Protein AF-A0A9E0YC13-F1 (afdb_monomer_lite)

pLDDT: mean 71.05, std 15.73, range [31.73, 94.62]

Radius of gyration: 28.18 Å; chains: 1; bounding box: 63×50×100 Å

Secondary structure (DSSP, 8-state):
------EEEETTEEEE-HHHHHHSHHHHHHHHH-----SSS-TTHHHHHHHHHHHHHH-TT-TTTTS-HHHHHHHHHHHTT--TT----HHHHHHHHHHHHHT--HHHHHHHHHHHHHHHHHHHHHHHHHHHHHHHHHHHHHHHHHTTS---TTHHHHHHHHHHHHHHHHHHHHHHHHHHHHHHHHHHHHHHHHHHHHHHTT----------S---

Foldseek 3Di:
DALPCQWDDDDLDTDGPPVSLCVDPLLVVLLVPQPDDPPPPDRRLPSQLLVQLLCCQQPCPHPCVPPDNVVSNQVSCVSSVHDNPDDQDPSSVVVSVVNNVSVDDPLSVVVVVLSVVVVVVVVVVVVVVVVVVVVVVVVVVVVVVPVVDDDDPPVVVVVVVVVVVVVVVVVVVVVVVVVVVVVNVVSVVVVVVVSVVSVVVPPPPPDDDDDDPPPD

Sequence (216 aa):
MRLPKILIVRGDDIKFNKDELRTIKEFRTLIERDKSKKEDGEDKQYAKRELTYVYFYCDYTSPYVNLGEEQRHQQSIKSAGLHDAWKPDKMVREAMKAYENIQYTPAIRSIREIRETLATSYEIAKIFNQQNKNILAGMQAKLNDFRSDNIKAAELAADNQLLIKNMNDTIKMLSDVEKAIKNCDTIEERIIEEVAEQNIRGGQALGNRELPEDQR

Structure (mmCIF, N/CA/C/O backbone):
data_AF-A0A9E0YC13-F1
#
_entry.id   AF-A0A9E0YC13-F1
#
loop_
_atom_site.group_PDB
_atom_site.id
_atom_site.type_symbol
_atom_site.label_atom_id
_atom_site.label_alt_id
_atom_site.label_comp_id
_atom_site.label_asym_id
_atom_site.label_entity_id
_atom_site.label_seq_id
_atom_site.pdbx_PDB_ins_code
_atom_site.Cartn_x
_atom_site.Cartn_y
_atom_site.Cartn_z
_atom_site.occupancy
_atom_site.B_iso_or_equiv
_atom_site.auth_seq_id
_atom_site.auth_comp_id
_atom_site.auth_asym_id
_atom_site.auth_atom_id
_atom_site.pdbx_PDB_model_num
ATOM 1 N N . MET A 1 1 ? 6.916 -8.203 22.384 1.00 31.73 1 MET A N 1
ATOM 2 C CA . MET A 1 1 ? 5.633 -7.483 22.508 1.00 31.73 1 MET A CA 1
ATOM 3 C C . MET A 1 1 ? 4.691 -8.155 21.528 1.00 31.73 1 MET A C 1
ATOM 5 O O . MET A 1 1 ? 5.044 -8.208 20.361 1.00 31.73 1 MET A O 1
ATOM 9 N N . ARG A 1 2 ? 3.616 -8.802 21.994 1.00 34.38 2 ARG A N 1
ATOM 10 C CA . ARG A 1 2 ? 2.638 -9.429 21.090 1.00 34.38 2 ARG A CA 1
ATOM 11 C C . ARG A 1 2 ? 2.018 -8.332 20.235 1.00 34.38 2 ARG A C 1
ATOM 13 O O . ARG A 1 2 ? 1.612 -7.321 20.804 1.00 34.38 2 ARG A O 1
ATOM 20 N N . LEU A 1 3 ? 1.944 -8.529 18.921 1.00 44.19 3 LEU A N 1
ATOM 21 C CA . LEU A 1 3 ? 1.072 -7.707 18.089 1.00 44.19 3 LEU A CA 1
ATOM 22 C C . LEU A 1 3 ? -0.353 -7.908 18.622 1.00 44.19 3 LEU A C 1
ATOM 24 O O . LEU A 1 3 ? -0.830 -9.048 18.610 1.00 44.19 3 LEU A O 1
ATOM 28 N N . PRO A 1 4 ? -1.015 -6.874 19.170 1.00 49.94 4 PRO A N 1
ATOM 29 C CA . PRO A 1 4 ? -2.393 -7.020 19.593 1.00 49.94 4 PRO A CA 1
ATOM 30 C C . PRO A 1 4 ? -3.190 -7.485 18.374 1.00 49.94 4 PRO A C 1
ATOM 32 O O . PRO A 1 4 ? -3.118 -6.874 17.305 1.00 49.94 4 PRO A O 1
ATOM 35 N N . LYS A 1 5 ? -3.923 -8.597 18.514 1.00 56.16 5 LYS A N 1
ATOM 36 C CA . LYS A 1 5 ? -4.887 -9.049 17.503 1.00 56.16 5 LYS A CA 1
ATOM 37 C C . LYS A 1 5 ? -6.053 -8.074 17.507 1.00 56.16 5 LYS A C 1
ATOM 39 O O . LYS A 1 5 ? -7.120 -8.371 18.034 1.00 56.16 5 LYS A O 1
ATOM 44 N N . ILE A 1 6 ? -5.819 -6.883 16.966 1.00 63.25 6 ILE A N 1
ATOM 45 C CA . ILE A 1 6 ? -6.817 -5.825 16.837 1.00 63.25 6 ILE A CA 1
ATOM 46 C C . ILE A 1 6 ? -7.946 -6.304 15.916 1.00 63.25 6 ILE A C 1
ATOM 48 O O . ILE A 1 6 ? -9.091 -5.889 16.079 1.00 63.25 6 ILE A O 1
ATOM 52 N N . LEU A 1 7 ? -7.640 -7.246 15.019 1.00 64.06 7 LEU A N 1
ATOM 53 C CA . LEU A 1 7 ? -8.546 -7.802 14.028 1.00 64.06 7 LEU A CA 1
ATOM 54 C C . LEU A 1 7 ? -8.742 -9.304 14.203 1.00 64.06 7 LEU A C 1
ATOM 56 O O . LEU A 1 7 ? -7.808 -10.076 14.418 1.00 64.06 7 LEU A O 1
ATOM 60 N N . ILE A 1 8 ? -9.993 -9.702 14.043 1.00 60.97 8 ILE A N 1
ATOM 61 C CA . ILE A 1 8 ? -10.466 -11.065 13.895 1.00 60.97 8 ILE A CA 1
ATOM 62 C C . ILE A 1 8 ? -11.232 -11.074 12.572 1.00 60.97 8 ILE A C 1
ATOM 64 O O . ILE A 1 8 ? -12.408 -10.711 12.517 1.00 60.97 8 ILE A O 1
ATOM 68 N N . VAL A 1 9 ? -10.555 -11.457 11.494 1.00 54.38 9 VAL A N 1
ATOM 69 C CA . VAL A 1 9 ? -11.205 -11.679 10.198 1.00 54.38 9 VAL A CA 1
ATOM 70 C C . VAL A 1 9 ? -11.933 -13.023 10.274 1.00 54.38 9 VAL A C 1
ATOM 72 O O . VAL A 1 9 ? -11.305 -14.056 10.515 1.00 54.38 9 VAL A O 1
ATOM 75 N N . ARG A 1 10 ? -13.265 -13.023 10.136 1.00 47.91 10 ARG A N 1
ATOM 76 C CA . ARG A 1 10 ? -14.072 -14.249 9.998 1.00 47.91 10 ARG A CA 1
ATOM 77 C C . ARG A 1 10 ? -14.853 -14.175 8.688 1.00 47.91 10 ARG A C 1
ATOM 79 O O . ARG A 1 10 ? -15.944 -13.616 8.663 1.00 47.91 10 ARG A O 1
ATOM 86 N N . GLY A 1 11 ? -14.302 -14.755 7.622 1.00 54.88 11 GLY A N 1
ATOM 87 C CA . GLY A 1 11 ? -14.886 -14.642 6.281 1.00 54.88 11 GLY A CA 1
ATOM 88 C C . GLY A 1 11 ? -14.860 -13.190 5.799 1.00 54.88 11 GLY A C 1
ATOM 89 O O . GLY A 1 11 ? -13.827 -12.538 5.921 1.00 54.88 11 GLY A O 1
ATOM 90 N N . ASP A 1 12 ? -16.000 -12.682 5.329 1.00 47.91 12 ASP A N 1
ATOM 91 C CA . ASP A 1 12 ? -16.141 -11.312 4.802 1.00 47.91 12 ASP A CA 1
ATOM 92 C C . ASP A 1 12 ? -16.316 -10.237 5.890 1.00 47.91 12 ASP A C 1
ATOM 94 O O . ASP A 1 12 ? -16.381 -9.045 5.590 1.00 47.91 12 ASP A O 1
ATOM 98 N N . ASP A 1 13 ? -16.412 -10.637 7.161 1.00 52.94 13 ASP A N 1
ATOM 99 C CA . ASP A 1 13 ? -16.781 -9.740 8.252 1.00 52.94 13 ASP A CA 1
ATOM 100 C C . ASP A 1 13 ? -15.565 -9.421 9.140 1.00 52.94 13 ASP A C 1
ATOM 102 O O . ASP A 1 13 ? -14.961 -10.298 9.775 1.00 52.94 13 ASP A O 1
ATOM 106 N N . ILE A 1 14 ? -15.196 -8.136 9.192 1.00 64.50 14 ILE A N 1
ATOM 107 C CA . ILE A 1 14 ? -14.105 -7.639 10.037 1.00 64.50 14 ILE A CA 1
ATOM 108 C C . ILE A 1 14 ? -14.643 -7.425 11.450 1.00 64.50 14 ILE A C 1
ATOM 110 O O . ILE A 1 14 ? -15.420 -6.499 11.720 1.00 64.50 14 ILE A O 1
ATOM 114 N N . LYS A 1 15 ? -14.204 -8.270 12.388 1.00 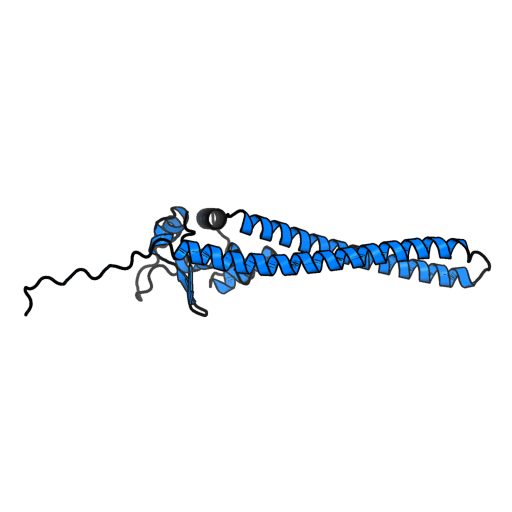68.06 15 LYS A N 1
ATOM 115 C CA . LYS A 1 15 ? -14.482 -8.084 13.813 1.00 68.06 15 LYS A CA 1
ATOM 116 C C . LYS A 1 15 ? -13.249 -7.552 14.505 1.00 68.06 15 LYS A C 1
ATOM 118 O O . LYS A 1 15 ? -12.182 -8.145 14.440 1.00 68.06 15 LYS A O 1
ATOM 123 N N . PHE A 1 16 ? -13.408 -6.452 15.221 1.00 70.25 16 PHE A N 1
ATOM 124 C CA . PHE A 1 16 ? -12.326 -5.930 16.033 1.00 70.25 16 PHE A CA 1
ATOM 125 C C . PHE A 1 16 ? -12.335 -6.549 17.424 1.00 70.25 16 PHE A C 1
ATOM 127 O O . PHE A 1 16 ? -13.397 -6.698 18.040 1.00 70.25 16 PHE A O 1
ATOM 134 N N . ASN A 1 17 ? -11.151 -6.851 17.952 1.00 73.12 17 ASN A N 1
ATOM 135 C CA . ASN A 1 17 ? -11.010 -7.171 19.362 1.00 73.12 17 ASN A CA 1
ATOM 136 C C . ASN A 1 17 ? -11.202 -5.886 20.179 1.00 73.12 17 ASN A C 1
ATOM 138 O O . ASN A 1 17 ? -10.314 -5.037 20.265 1.00 73.12 17 ASN A O 1
ATOM 142 N N . LYS A 1 18 ? -12.404 -5.727 20.743 1.00 68.56 18 LYS A N 1
ATOM 143 C CA . LYS A 1 18 ? -12.807 -4.516 21.468 1.00 68.56 18 LYS A CA 1
ATOM 144 C C . LYS A 1 18 ? -11.908 -4.223 22.673 1.00 68.56 18 LYS A C 1
ATOM 146 O O . LYS A 1 18 ? -11.704 -3.048 22.975 1.00 68.56 18 LYS A O 1
ATOM 151 N N . ASP A 1 19 ? -11.378 -5.250 23.332 1.00 68.00 19 ASP A N 1
ATOM 152 C CA . ASP A 1 19 ? -10.546 -5.085 24.527 1.00 68.00 19 ASP A CA 1
ATOM 153 C C . ASP A 1 19 ? -9.147 -4.581 24.154 1.00 68.00 19 ASP A C 1
ATOM 155 O O . ASP A 1 19 ? -8.664 -3.604 24.726 1.00 68.00 19 ASP A O 1
ATOM 159 N N . GLU A 1 20 ? -8.549 -5.145 23.104 1.00 72.62 20 GLU A N 1
ATOM 160 C CA . GLU A 1 20 ? -7.260 -4.683 22.568 1.00 72.62 20 GLU A CA 1
ATOM 161 C C . GLU A 1 20 ? -7.357 -3.267 21.977 1.00 72.62 20 GLU A C 1
ATOM 163 O O . GLU A 1 20 ? -6.503 -2.419 22.242 1.00 72.62 20 GLU A O 1
ATOM 168 N N . LEU A 1 21 ? -8.439 -2.959 21.247 1.00 74.94 21 LEU A N 1
ATOM 169 C CA . LEU A 1 21 ? -8.686 -1.610 20.722 1.00 74.94 21 LEU A CA 1
ATOM 170 C C . LEU A 1 21 ? -8.734 -0.555 21.831 1.00 74.94 21 LEU A C 1
ATOM 172 O O . LEU A 1 21 ? -8.184 0.532 21.676 1.00 74.94 21 LEU A O 1
ATOM 176 N N . ARG A 1 22 ? -9.398 -0.852 22.954 1.00 75.88 22 ARG A N 1
ATOM 177 C CA . ARG A 1 22 ? -9.526 0.091 24.078 1.00 75.88 22 ARG A CA 1
ATOM 178 C C . ARG A 1 22 ? -8.197 0.344 24.784 1.00 75.88 22 ARG A C 1
ATOM 180 O O . ARG A 1 22 ? -8.029 1.408 25.388 1.00 75.88 22 ARG A O 1
ATOM 187 N N . THR A 1 23 ? -7.247 -0.580 24.687 1.00 79.56 23 THR A N 1
ATOM 188 C CA . THR A 1 23 ? -5.902 -0.420 25.254 1.00 79.56 23 THR A CA 1
ATOM 189 C C . THR A 1 23 ? -5.114 0.674 24.529 1.00 79.56 23 THR A C 1
ATOM 191 O O . THR A 1 23 ? -4.340 1.396 25.157 1.00 79.56 23 THR A O 1
ATOM 194 N N . ILE A 1 24 ? -5.388 0.894 23.241 1.00 83.62 24 ILE A N 1
ATOM 195 C CA . ILE A 1 24 ? -4.717 1.897 22.408 1.00 83.62 24 ILE A CA 1
ATOM 196 C C . ILE A 1 24 ? -5.488 3.218 22.481 1.00 83.62 24 ILE A C 1
ATOM 198 O O . ILE A 1 24 ? -6.680 3.290 22.172 1.00 83.62 24 ILE A O 1
ATOM 202 N N . LYS A 1 25 ? -4.813 4.283 22.923 1.00 87.69 25 LYS A N 1
ATOM 203 C CA . LYS A 1 25 ? -5.434 5.585 23.220 1.00 87.69 25 LYS A CA 1
ATOM 204 C C . LYS A 1 25 ? -6.156 6.173 22.003 1.00 87.69 25 LYS A C 1
ATOM 206 O O . LYS A 1 25 ? -7.259 6.704 22.133 1.00 87.69 25 LYS A O 1
ATOM 211 N N . GLU A 1 26 ? -5.543 6.081 20.833 1.00 89.75 26 GLU A N 1
ATOM 212 C CA . GLU A 1 26 ? -6.033 6.653 19.583 1.00 89.75 26 GLU A CA 1
ATOM 213 C C . GLU A 1 26 ? -7.327 5.961 19.131 1.00 89.75 26 GLU A C 1
ATOM 215 O O . GLU A 1 26 ? -8.311 6.628 18.812 1.00 89.75 26 GLU A O 1
ATOM 220 N N . PHE A 1 27 ? -7.388 4.628 19.211 1.00 86.94 27 PHE A N 1
ATOM 221 C CA . PHE A 1 27 ? -8.607 3.874 18.901 1.00 86.94 27 PHE A CA 1
ATOM 222 C C . PHE A 1 27 ? -9.699 4.084 19.942 1.00 86.94 27 PHE A C 1
ATOM 224 O O . PHE A 1 27 ? -10.867 4.239 19.586 1.00 86.94 27 PHE A O 1
ATOM 231 N N . ARG A 1 28 ? -9.338 4.163 21.227 1.00 84.56 28 ARG A N 1
ATOM 232 C CA . ARG A 1 28 ? -10.288 4.514 22.286 1.00 84.56 28 ARG A CA 1
ATOM 233 C C . ARG A 1 28 ? -10.932 5.874 22.028 1.00 84.56 28 ARG A C 1
ATOM 235 O O . ARG A 1 28 ? -12.144 5.991 22.150 1.00 84.56 28 ARG A O 1
ATOM 242 N N . THR A 1 29 ? -10.150 6.857 21.586 1.00 87.12 29 THR A N 1
ATOM 243 C CA . THR A 1 29 ? -10.646 8.198 21.244 1.00 87.12 29 THR A CA 1
ATOM 244 C C . THR A 1 29 ? -11.665 8.148 20.097 1.00 87.12 29 THR A C 1
ATOM 246 O O . THR A 1 29 ? -12.719 8.777 20.190 1.00 87.12 29 THR A O 1
ATOM 249 N N . LEU A 1 30 ? -11.411 7.349 19.049 1.00 86.19 30 LEU A N 1
ATOM 250 C CA . LEU A 1 30 ? -12.382 7.117 17.964 1.00 86.19 30 LEU A CA 1
ATOM 251 C C . LEU A 1 30 ? -13.664 6.430 18.452 1.00 86.19 30 LEU A C 1
ATOM 253 O O . LEU A 1 30 ? -14.761 6.741 17.999 1.00 86.19 30 LEU A O 1
ATOM 257 N N . ILE A 1 31 ? -13.544 5.506 19.401 1.00 84.12 31 ILE A N 1
ATOM 258 C CA . ILE A 1 31 ? -14.689 4.804 19.984 1.00 84.12 31 ILE A CA 1
ATOM 259 C C . ILE A 1 31 ? -15.488 5.730 20.911 1.00 84.12 31 ILE A C 1
ATOM 261 O O . ILE A 1 31 ? -16.710 5.634 20.978 1.00 84.12 31 ILE A O 1
ATOM 265 N N . GLU A 1 32 ? -14.835 6.593 21.682 1.00 82.88 32 GLU A N 1
ATOM 266 C CA . GLU A 1 32 ? -15.472 7.483 22.662 1.00 82.88 32 GLU A CA 1
ATOM 267 C C . GLU A 1 32 ? -16.136 8.702 22.021 1.00 82.88 32 GLU A C 1
ATOM 269 O O . GLU A 1 32 ? -17.167 9.157 22.518 1.00 82.88 32 GLU A O 1
ATOM 274 N N . ARG A 1 33 ? -15.593 9.210 20.907 1.00 84.00 33 ARG A N 1
ATOM 275 C CA . ARG A 1 33 ? -16.207 10.328 20.173 1.00 84.00 33 ARG A CA 1
ATOM 276 C C . ARG A 1 33 ? -17.506 9.945 19.470 1.00 84.00 33 ARG A C 1
ATOM 278 O O . ARG A 1 33 ? -18.319 10.825 19.192 1.00 84.00 33 ARG A O 1
ATOM 285 N N . ASP A 1 34 ? -17.685 8.664 19.156 1.00 78.75 34 ASP A N 1
ATOM 286 C CA . ASP A 1 34 ? -18.900 8.170 18.528 1.00 78.75 34 ASP A CA 1
ATOM 287 C C . ASP A 1 34 ? -20.049 8.188 19.544 1.00 78.75 34 ASP A C 1
ATOM 289 O O . ASP A 1 34 ? -20.123 7.373 20.469 1.00 78.75 34 ASP A O 1
ATOM 293 N N . LYS A 1 35 ? -20.927 9.179 19.368 1.00 68.50 35 LYS A N 1
ATOM 294 C CA . LYS A 1 35 ? -22.127 9.404 20.179 1.00 68.50 35 LYS A CA 1
ATOM 295 C C . LYS A 1 35 ? -23.362 8.694 19.619 1.00 68.50 35 LYS A C 1
ATOM 297 O O . LYS A 1 35 ? -24.447 8.921 20.159 1.00 68.50 35 LYS A O 1
ATOM 302 N N . SER A 1 36 ? -23.237 7.896 18.550 1.00 61.22 36 SER A N 1
ATOM 303 C CA . SER A 1 36 ? -24.372 7.141 18.008 1.00 61.22 36 SER A CA 1
ATOM 304 C C . SER A 1 36 ? -24.982 6.273 19.116 1.00 61.22 36 SER A C 1
ATOM 306 O O . SER A 1 36 ? -24.309 5.454 19.745 1.00 61.22 36 SER A O 1
ATOM 308 N N . LYS A 1 37 ? -26.250 6.552 19.446 1.00 50.91 37 LYS A N 1
ATOM 309 C CA . LYS A 1 37 ? -26.995 5.876 20.511 1.00 50.91 37 LYS A CA 1
ATOM 310 C C . LYS A 1 37 ? -27.742 4.661 19.963 1.00 50.91 37 LYS A C 1
ATOM 312 O O . LYS A 1 37 ? -28.268 4.681 18.858 1.00 50.91 37 LYS A O 1
ATOM 317 N N . LYS A 1 38 ? -27.811 3.659 20.839 1.00 48.78 38 LYS A N 1
ATOM 318 C CA . LYS A 1 38 ? -28.625 2.437 20.867 1.00 48.78 38 LYS A CA 1
ATOM 319 C C . LYS A 1 38 ? -30.119 2.656 20.580 1.00 48.78 38 LYS A C 1
ATOM 321 O O . LYS A 1 38 ? -30.914 2.571 21.512 1.00 48.78 38 LYS A O 1
ATOM 326 N N . GLU A 1 39 ? -30.528 2.914 19.346 1.00 44.28 39 GLU A N 1
ATOM 327 C CA . GLU A 1 39 ? -31.949 2.707 19.012 1.00 44.28 39 GLU A CA 1
ATOM 328 C C . GLU A 1 39 ? -32.220 1.236 18.645 1.00 44.28 39 GLU A C 1
ATOM 330 O O . GLU A 1 39 ? -33.194 0.686 19.143 1.00 44.28 39 GLU A O 1
ATOM 335 N N . ASP A 1 40 ? -31.266 0.536 18.007 1.00 47.28 40 ASP A N 1
ATOM 336 C CA . ASP A 1 40 ? -31.424 -0.877 17.588 1.00 47.28 40 ASP A CA 1
ATOM 337 C C . ASP A 1 40 ? -30.343 -1.849 18.120 1.00 47.28 40 ASP A C 1
ATOM 339 O O . ASP A 1 40 ? -30.104 -2.920 17.570 1.00 47.28 40 ASP A O 1
ATOM 343 N N . GLY A 1 41 ? -29.649 -1.501 19.209 1.00 45.28 41 GLY A N 1
ATOM 344 C CA . GLY A 1 41 ? -28.708 -2.423 19.873 1.00 45.28 41 GLY A CA 1
ATOM 345 C C . GLY A 1 41 ? -27.329 -2.597 19.211 1.00 45.28 41 GLY A C 1
ATOM 346 O O . GLY A 1 41 ? -26.472 -3.274 19.781 1.00 45.28 41 GLY A O 1
ATOM 347 N N . GLU A 1 42 ? -27.048 -1.938 18.083 1.00 48.25 42 GLU A N 1
ATOM 348 C CA . GLU A 1 42 ? -25.705 -1.899 17.487 1.00 48.25 42 GLU A CA 1
ATOM 349 C C . GLU A 1 42 ? -24.920 -0.647 17.911 1.00 48.25 42 GLU A C 1
ATOM 351 O O . GLU A 1 42 ? -24.919 0.392 17.254 1.00 48.25 42 GLU A O 1
ATOM 356 N N . ASP A 1 43 ? -24.234 -0.746 19.050 1.00 52.97 43 ASP A N 1
ATOM 357 C CA . ASP A 1 43 ? -23.370 0.312 19.580 1.00 52.97 43 ASP A CA 1
ATOM 358 C C . ASP A 1 43 ? -22.222 0.681 18.609 1.00 52.97 43 ASP A C 1
ATOM 360 O O . ASP A 1 43 ? -21.358 -0.152 18.317 1.00 52.97 43 ASP A O 1
ATOM 364 N N . LYS A 1 44 ? -22.139 1.969 18.230 1.00 63.28 44 LYS A N 1
ATOM 365 C CA . LYS A 1 44 ? -20.964 2.645 17.630 1.00 63.28 44 LYS A CA 1
ATOM 366 C C . LYS A 1 44 ? -20.601 2.259 16.192 1.00 63.28 44 LYS A C 1
ATOM 368 O O . LYS A 1 44 ? -19.454 1.911 15.882 1.00 63.28 44 LYS A O 1
ATOM 373 N N . GLN A 1 45 ? -21.582 2.331 15.293 1.00 74.38 45 GLN A N 1
ATOM 374 C CA . GLN A 1 45 ? -21.369 2.020 13.878 1.00 74.38 45 GLN A CA 1
ATOM 375 C C . GLN A 1 45 ? -20.366 2.964 13.203 1.00 74.38 45 GLN A C 1
ATOM 377 O O . GLN A 1 45 ? -19.606 2.509 12.352 1.00 74.38 45 GLN A O 1
ATOM 382 N N . TYR A 1 46 ? -20.310 4.245 13.573 1.00 82.25 46 TYR A N 1
ATOM 383 C CA . TYR A 1 46 ? -19.430 5.199 12.898 1.00 82.25 46 TYR A CA 1
ATOM 384 C C . TYR A 1 46 ? -17.957 4.942 13.246 1.00 82.25 46 TYR A C 1
ATOM 386 O O . TYR A 1 46 ? -17.133 4.801 12.345 1.00 82.25 46 TYR A O 1
ATOM 394 N N . ALA A 1 47 ? -17.641 4.720 14.526 1.00 84.75 47 ALA A N 1
ATOM 395 C CA . ALA A 1 47 ? -16.304 4.301 14.948 1.00 84.75 47 ALA A CA 1
ATOM 396 C C . ALA A 1 47 ? -15.882 2.978 14.291 1.00 84.75 47 ALA A C 1
ATOM 398 O O . ALA A 1 47 ? -14.728 2.828 13.891 1.00 84.75 47 ALA A O 1
ATOM 399 N N . LYS A 1 48 ? -16.811 2.019 14.138 1.00 84.50 48 LYS A N 1
ATOM 400 C CA . LYS A 1 48 ? -16.535 0.756 13.433 1.00 84.50 48 LYS A CA 1
ATOM 401 C C . LYS A 1 48 ? -16.137 1.012 11.978 1.00 84.50 48 LYS A C 1
ATOM 403 O O . LYS A 1 48 ? -15.161 0.423 11.520 1.00 84.50 48 LYS A O 1
ATOM 408 N N . ARG A 1 49 ? -16.850 1.888 11.262 1.00 87.81 49 ARG A N 1
ATOM 409 C CA . ARG A 1 49 ? -16.527 2.248 9.869 1.00 87.81 49 ARG A CA 1
ATOM 410 C C . ARG A 1 49 ? -15.159 2.919 9.768 1.00 87.81 49 ARG A C 1
ATOM 412 O O . ARG A 1 49 ? -14.353 2.536 8.930 1.00 87.81 49 ARG A O 1
ATOM 419 N N . GLU A 1 50 ? -14.842 3.841 10.669 1.00 90.81 50 GLU A N 1
ATOM 420 C CA . GLU A 1 50 ? -13.537 4.514 10.676 1.00 90.81 50 GLU A CA 1
ATOM 421 C C . GLU A 1 50 ? -12.381 3.559 10.991 1.00 90.81 50 GLU A C 1
ATOM 423 O O . GLU A 1 50 ? -11.355 3.596 10.320 1.00 90.81 50 GLU A O 1
ATOM 428 N N . LEU A 1 51 ? -12.554 2.646 11.949 1.00 88.38 51 LEU A N 1
ATOM 429 C CA . LEU A 1 51 ? -11.565 1.600 12.229 1.00 88.38 51 LEU A CA 1
ATOM 430 C C . LEU A 1 51 ? -11.424 0.613 11.059 1.00 88.38 51 LEU A C 1
ATOM 432 O O . LEU A 1 51 ? -10.323 0.150 10.770 1.00 88.38 51 LEU A O 1
ATOM 436 N N . THR A 1 52 ? -12.520 0.328 10.352 1.00 87.88 52 THR A N 1
ATOM 437 C CA . THR A 1 52 ? -12.521 -0.495 9.129 1.00 87.88 52 THR A CA 1
ATOM 438 C C . THR A 1 52 ? -11.740 0.184 8.011 1.00 87.88 52 THR A C 1
ATOM 440 O O . THR A 1 52 ? -10.935 -0.461 7.344 1.00 87.88 52 THR A O 1
ATOM 443 N N . TYR A 1 53 ? -11.902 1.499 7.856 1.00 92.19 53 TYR A N 1
ATOM 444 C CA . TYR A 1 53 ? -11.082 2.293 6.949 1.00 92.19 53 TYR A CA 1
ATOM 445 C C . TYR A 1 53 ? -9.596 2.225 7.324 1.00 92.19 53 TYR A C 1
ATOM 447 O O . TYR A 1 53 ? -8.769 1.972 6.452 1.00 92.19 53 TYR A O 1
ATOM 455 N N . VAL A 1 54 ? -9.251 2.402 8.609 1.00 91.31 54 VAL A N 1
ATOM 456 C CA . VAL A 1 54 ? -7.855 2.315 9.080 1.00 91.31 54 VAL A CA 1
ATOM 457 C C . VAL A 1 54 ? -7.243 0.961 8.724 1.00 91.31 54 VAL A C 1
ATOM 459 O O . VAL A 1 54 ? -6.128 0.929 8.218 1.00 91.31 54 VAL A O 1
ATOM 462 N N . TYR A 1 55 ? -7.974 -0.142 8.906 1.00 87.94 55 TYR A N 1
ATOM 463 C CA . TYR A 1 55 ? -7.514 -1.465 8.478 1.00 87.94 55 TYR A CA 1
ATOM 464 C C . TYR A 1 55 ? -7.262 -1.531 6.968 1.00 87.94 55 TYR A C 1
ATOM 466 O O . TYR A 1 55 ? -6.144 -1.803 6.537 1.00 87.94 55 TYR A O 1
ATOM 474 N N . PHE A 1 56 ? -8.281 -1.249 6.155 1.00 87.75 56 PHE A N 1
ATOM 475 C CA . PHE A 1 56 ? -8.170 -1.386 4.704 1.00 87.75 56 PHE A CA 1
ATOM 476 C C . PHE A 1 56 ? -7.086 -0.489 4.101 1.00 87.75 56 PHE A C 1
ATOM 478 O O . PHE A 1 56 ? -6.471 -0.853 3.097 1.00 87.75 56 PHE A O 1
ATOM 485 N N . TYR A 1 57 ? -6.826 0.657 4.724 1.00 91.12 57 TYR A N 1
ATOM 486 C CA . TYR A 1 57 ? -5.835 1.603 4.245 1.00 91.12 57 TYR A CA 1
ATOM 487 C C . TYR A 1 57 ? -4.413 1.317 4.755 1.00 91.12 57 TYR A C 1
ATOM 489 O O . TYR A 1 57 ? -3.463 1.448 3.983 1.00 91.12 57 TYR A O 1
ATOM 497 N N . CYS A 1 58 ? -4.249 0.956 6.033 1.00 88.06 58 CYS A N 1
ATOM 498 C CA . CYS A 1 58 ? -2.939 0.882 6.697 1.00 88.06 58 CYS A CA 1
ATOM 499 C C . CYS A 1 58 ? -2.406 -0.542 6.913 1.00 88.06 58 CYS A C 1
ATOM 501 O O . CYS A 1 58 ? -1.237 -0.694 7.269 1.00 88.06 58 CYS A O 1
ATOM 503 N N . ASP A 1 59 ? -3.228 -1.584 6.792 1.00 84.56 59 ASP A N 1
ATOM 504 C CA . ASP A 1 59 ? -2.789 -2.949 7.083 1.00 84.56 59 ASP A CA 1
ATOM 505 C C . ASP A 1 59 ? -1.940 -3.544 5.954 1.00 84.56 59 ASP A C 1
ATOM 507 O O . ASP A 1 59 ? -2.310 -3.465 4.781 1.00 84.56 59 ASP A O 1
ATOM 511 N N . TYR A 1 60 ? -0.800 -4.159 6.293 1.00 77.31 60 TYR A N 1
ATOM 512 C CA . TYR A 1 60 ? 0.104 -4.733 5.284 1.00 77.31 60 TYR A CA 1
ATOM 513 C C . TYR A 1 60 ? -0.478 -5.975 4.586 1.00 77.31 60 TYR A C 1
ATOM 515 O O . TYR A 1 60 ? -0.034 -6.321 3.488 1.00 77.31 60 TYR A O 1
ATOM 523 N N . THR A 1 61 ? -1.473 -6.621 5.203 1.00 76.44 61 THR A N 1
ATOM 524 C CA . THR A 1 61 ? -2.246 -7.742 4.646 1.00 76.44 61 THR A CA 1
ATOM 525 C C . THR A 1 61 ? -3.553 -7.296 3.993 1.00 76.44 61 THR A C 1
ATOM 527 O O . THR A 1 61 ? -4.308 -8.132 3.499 1.00 76.44 61 THR A O 1
ATOM 530 N N . SER A 1 62 ? -3.840 -5.989 3.973 1.00 83.75 62 SER A N 1
ATOM 531 C CA . SER A 1 62 ? -5.051 -5.462 3.348 1.00 83.75 62 SER A CA 1
ATOM 532 C C . SER A 1 62 ? -5.142 -5.885 1.874 1.00 83.75 62 SER A C 1
ATOM 534 O O . SER A 1 62 ? -4.154 -5.763 1.141 1.00 83.75 62 SER A O 1
ATOM 536 N N . PRO A 1 63 ? -6.340 -6.253 1.375 1.00 82.19 63 PRO A N 1
ATOM 537 C CA . PRO A 1 63 ? -6.572 -6.484 -0.052 1.00 82.19 63 PRO A CA 1
ATOM 538 C C . PRO A 1 63 ? -6.186 -5.293 -0.944 1.00 82.19 63 PRO A C 1
ATOM 540 O O . PRO A 1 63 ? -5.952 -5.456 -2.140 1.00 82.19 63 PRO A O 1
ATOM 543 N N . TYR A 1 64 ? -6.125 -4.084 -0.376 1.00 85.56 64 TYR A N 1
ATOM 544 C CA . TYR A 1 64 ? -5.851 -2.840 -1.098 1.00 85.56 64 TYR A CA 1
ATOM 545 C C . TYR A 1 64 ? -4.406 -2.362 -0.959 1.00 85.56 64 TYR A C 1
ATOM 547 O O . TYR A 1 64 ? -4.078 -1.279 -1.443 1.00 85.56 64 TYR A O 1
ATOM 555 N N . VAL A 1 65 ? -3.527 -3.156 -0.335 1.00 83.06 65 VAL A N 1
ATOM 556 C CA . VAL A 1 65 ? -2.127 -2.777 -0.087 1.00 83.06 65 VAL A CA 1
ATOM 557 C C . VAL A 1 65 ? -1.353 -2.471 -1.376 1.00 83.06 65 VAL A C 1
ATOM 559 O O . VAL A 1 65 ? -0.482 -1.605 -1.374 1.00 83.06 65 VAL A O 1
ATOM 562 N N . ASN A 1 66 ? -1.715 -3.126 -2.483 1.00 79.81 66 ASN A N 1
ATOM 563 C CA . ASN A 1 66 ? -1.071 -2.964 -3.791 1.00 79.81 66 ASN A CA 1
ATOM 564 C C . ASN A 1 66 ? -1.668 -1.825 -4.639 1.00 79.81 66 ASN A C 1
ATOM 566 O O . ASN A 1 66 ? -1.194 -1.577 -5.746 1.00 79.81 66 ASN A O 1
ATOM 570 N N . LEU A 1 67 ? -2.718 -1.149 -4.160 1.00 84.25 67 LEU A N 1
ATOM 571 C CA . LEU A 1 67 ? -3.320 -0.020 -4.866 1.00 84.25 67 LEU A CA 1
ATOM 572 C C . LEU A 1 67 ? -2.535 1.272 -4.597 1.00 84.25 67 LEU A C 1
ATOM 574 O O . LEU A 1 67 ? -2.012 1.490 -3.502 1.00 84.25 67 LEU A O 1
ATOM 578 N N . GLY A 1 68 ? -2.502 2.163 -5.592 1.00 84.75 68 GLY A N 1
ATOM 579 C CA . GLY A 1 68 ? -1.972 3.519 -5.419 1.00 84.75 68 GLY A CA 1
ATOM 580 C C . GLY A 1 68 ? -2.769 4.311 -4.378 1.00 84.75 68 GLY A C 1
ATOM 581 O O . GLY A 1 68 ? -3.927 3.995 -4.117 1.00 84.75 68 GLY A O 1
ATOM 582 N N . GLU A 1 69 ? -2.170 5.353 -3.796 1.00 87.38 69 GLU A N 1
ATOM 583 C CA . GLU A 1 69 ? -2.723 6.072 -2.635 1.00 87.38 69 GLU A CA 1
ATOM 584 C C . GLU A 1 69 ? -4.185 6.507 -2.816 1.00 87.38 69 GLU A C 1
ATOM 586 O O . GLU A 1 69 ? -5.030 6.186 -1.979 1.00 87.38 69 GLU A O 1
ATOM 591 N N . GLU A 1 70 ? -4.496 7.148 -3.946 1.00 89.81 70 GLU A N 1
ATOM 592 C CA . GLU A 1 70 ? -5.851 7.612 -4.254 1.00 89.81 70 GLU A CA 1
ATOM 593 C C . GLU A 1 70 ? -6.829 6.441 -4.416 1.00 89.81 70 GLU A C 1
ATOM 595 O O . GLU A 1 70 ? -7.887 6.413 -3.796 1.00 89.81 70 GLU A O 1
ATOM 600 N N . GLN A 1 71 ? -6.465 5.419 -5.194 1.00 90.25 71 GLN A N 1
ATOM 601 C CA . GLN A 1 71 ? -7.330 4.253 -5.408 1.00 90.25 71 GLN A CA 1
ATOM 602 C C . GLN A 1 71 ? -7.566 3.475 -4.114 1.00 90.25 71 GLN A C 1
ATOM 604 O O . GLN A 1 71 ? -8.686 3.050 -3.838 1.00 90.25 71 GLN A O 1
ATOM 609 N N . ARG A 1 72 ? -6.523 3.322 -3.296 1.00 91.62 72 ARG A N 1
ATOM 610 C CA . ARG A 1 72 ? -6.602 2.695 -1.980 1.00 91.62 72 ARG A CA 1
ATOM 611 C C . ARG A 1 72 ? -7.531 3.477 -1.064 1.00 91.62 72 ARG A C 1
ATOM 613 O O . ARG A 1 72 ? -8.353 2.856 -0.395 1.00 91.62 72 ARG A O 1
ATOM 620 N N . HIS A 1 73 ? -7.441 4.808 -1.049 1.00 94.25 73 HIS A N 1
ATOM 621 C CA . HIS A 1 73 ? -8.356 5.661 -0.292 1.00 94.25 73 HIS A CA 1
ATOM 622 C C . HIS A 1 73 ? -9.810 5.419 -0.717 1.00 94.25 73 HIS A C 1
ATOM 624 O O . HIS A 1 73 ? -10.625 5.032 0.122 1.00 94.25 73 HIS A O 1
ATOM 630 N N . GLN A 1 74 ? -10.106 5.535 -2.016 1.00 93.75 74 GLN A N 1
ATOM 631 C CA . GLN A 1 74 ? -11.454 5.356 -2.574 1.00 93.75 74 GLN A CA 1
ATOM 632 C C . GLN A 1 74 ? -12.031 3.955 -2.307 1.00 93.75 74 GLN A C 1
ATOM 634 O O . GLN A 1 74 ? -13.193 3.784 -1.935 1.00 93.75 74 GLN A O 1
ATOM 639 N N . GLN A 1 75 ? -11.209 2.919 -2.443 1.00 92.31 75 GLN A N 1
ATOM 640 C CA . GLN A 1 75 ? -11.658 1.554 -2.206 1.00 92.31 75 GLN A CA 1
ATOM 641 C C . GLN A 1 75 ? -11.854 1.267 -0.704 1.00 92.31 75 GLN A C 1
ATOM 643 O O . GLN A 1 75 ? -12.782 0.544 -0.321 1.00 92.31 75 GLN A O 1
ATOM 648 N N . SER A 1 76 ? -11.039 1.883 0.158 1.00 92.94 76 SER A N 1
ATOM 649 C CA . SER A 1 76 ? -11.157 1.765 1.616 1.00 92.94 76 SER A CA 1
ATOM 650 C C . SER A 1 76 ? -12.407 2.465 2.147 1.00 92.94 76 SER A C 1
ATOM 652 O O . SER A 1 76 ? -13.104 1.877 2.970 1.00 92.94 76 SER A O 1
ATOM 654 N N . ILE A 1 77 ? -12.746 3.673 1.665 1.00 93.75 77 ILE A N 1
ATOM 655 C CA . ILE A 1 77 ? -13.983 4.369 2.080 1.00 93.75 77 ILE A CA 1
ATOM 656 C C . ILE A 1 77 ? -15.228 3.573 1.678 1.00 93.75 77 ILE A C 1
ATOM 658 O O . ILE A 1 77 ? -16.126 3.387 2.500 1.00 93.75 77 ILE A O 1
ATOM 662 N N . LYS A 1 78 ? -15.232 3.015 0.461 1.00 91.88 78 LYS A N 1
ATOM 663 C CA . LYS A 1 78 ? -16.339 2.212 -0.062 1.00 91.88 78 LYS A CA 1
ATOM 664 C C . LYS A 1 78 ? -16.548 0.951 0.770 1.00 91.88 78 LYS A C 1
ATOM 666 O O . LYS A 1 78 ? -17.668 0.646 1.165 1.00 91.88 78 LYS A O 1
ATOM 671 N N . SER A 1 79 ? -15.460 0.251 1.081 1.00 88.69 79 SER A N 1
ATOM 672 C CA . SER A 1 79 ? -15.498 -0.982 1.881 1.00 88.69 79 SER A CA 1
ATOM 673 C C . SER A 1 79 ? -15.853 -0.719 3.342 1.00 88.69 79 SER A C 1
ATOM 675 O O . SER A 1 79 ? -16.491 -1.543 3.988 1.00 88.69 79 SER A O 1
ATOM 677 N N . ALA A 1 80 ? -15.478 0.451 3.859 1.00 88.12 80 ALA A N 1
ATOM 678 C CA . ALA A 1 80 ? -15.857 0.911 5.186 1.00 88.12 80 ALA A CA 1
ATOM 679 C C . ALA A 1 80 ? -17.299 1.450 5.263 1.00 88.12 80 ALA A C 1
ATOM 681 O O . ALA A 1 80 ? -17.759 1.764 6.357 1.00 88.12 80 ALA A O 1
ATOM 682 N N . GLY A 1 81 ? -18.019 1.592 4.143 1.00 87.50 81 GLY A N 1
ATOM 683 C CA . GLY A 1 81 ? -19.360 2.188 4.121 1.00 87.50 81 GLY A CA 1
ATOM 684 C C . GLY A 1 81 ? -19.376 3.667 4.533 1.00 87.50 81 GLY A C 1
ATOM 685 O O . GLY A 1 81 ? -20.341 4.133 5.152 1.00 87.50 81 GLY A O 1
ATOM 686 N N . LEU A 1 82 ? -18.289 4.390 4.260 1.00 89.44 82 LEU A N 1
ATOM 687 C CA . LEU A 1 82 ? -18.177 5.840 4.432 1.00 89.44 82 LEU A CA 1
ATOM 688 C C . LEU A 1 82 ? -18.648 6.546 3.151 1.00 89.44 82 LEU A C 1
ATOM 690 O O . LEU A 1 82 ? -18.708 5.936 2.087 1.00 89.44 82 LEU A O 1
ATOM 694 N N . HIS A 1 83 ? -19.011 7.826 3.247 1.00 89.25 83 HIS A N 1
ATOM 695 C CA . HIS A 1 83 ? -19.433 8.588 2.068 1.00 89.25 83 HIS A CA 1
ATOM 696 C C . HIS A 1 83 ? -18.242 8.883 1.139 1.00 89.25 83 HIS A C 1
ATOM 698 O O . HIS A 1 83 ? -17.126 9.072 1.613 1.00 89.25 83 HIS A O 1
ATOM 704 N N . ASP A 1 84 ? -18.476 8.998 -0.170 1.00 88.06 84 ASP A N 1
ATOM 705 C CA . ASP A 1 84 ? -17.403 9.092 -1.181 1.00 88.06 84 ASP A CA 1
ATOM 706 C C . ASP A 1 84 ? -16.460 10.298 -0.997 1.00 88.06 84 ASP A C 1
ATOM 708 O O . ASP A 1 84 ? -15.278 10.249 -1.317 1.00 88.06 84 ASP A O 1
ATOM 712 N N . ALA A 1 85 ? -16.971 11.402 -0.450 1.00 89.56 85 ALA A N 1
ATOM 713 C CA . ALA A 1 85 ? -16.179 12.602 -0.161 1.00 89.56 85 ALA A CA 1
ATOM 714 C C . ALA A 1 85 ? -15.505 12.590 1.228 1.00 89.56 85 ALA A C 1
ATOM 716 O O . ALA A 1 85 ? -14.992 13.624 1.670 1.00 89.56 85 ALA A O 1
ATOM 717 N N . TRP A 1 86 ? -15.578 11.477 1.962 1.00 94.00 86 TRP A N 1
ATOM 718 C CA . TRP A 1 86 ? -15.091 11.394 3.334 1.00 94.00 86 TRP A CA 1
ATOM 719 C C . TRP A 1 86 ? -13.573 11.498 3.373 1.00 94.00 86 TRP A C 1
ATOM 721 O O . TRP A 1 86 ? -12.872 10.904 2.559 1.00 94.00 86 TRP A O 1
ATOM 731 N N . LYS A 1 87 ? -13.049 12.237 4.353 1.00 93.62 87 LYS A N 1
ATOM 732 C CA . LYS A 1 87 ? -11.607 12.383 4.552 1.00 93.62 87 LYS A CA 1
ATOM 733 C C . LYS A 1 87 ? -11.243 12.096 6.002 1.00 93.62 87 LYS A C 1
ATOM 735 O O . LYS A 1 87 ? -11.946 12.569 6.896 1.00 93.62 87 LYS A O 1
ATOM 740 N N . PRO A 1 88 ? -10.113 11.408 6.249 1.00 93.56 88 PRO A N 1
ATOM 741 C CA . PRO A 1 88 ? -9.660 11.143 7.602 1.00 93.56 88 PRO A CA 1
ATOM 742 C C . PRO A 1 88 ? -9.336 12.464 8.302 1.00 93.56 88 PRO A C 1
ATOM 744 O O . PRO A 1 88 ? -8.474 13.239 7.858 1.00 93.56 88 PRO A O 1
ATOM 747 N N . ASP A 1 89 ? -10.041 12.712 9.401 1.00 93.62 89 ASP A N 1
ATOM 748 C CA . ASP A 1 89 ? -9.794 13.844 10.285 1.00 93.62 89 ASP A CA 1
ATOM 749 C C . ASP A 1 89 ? -8.541 13.627 11.153 1.00 93.62 89 ASP A C 1
ATOM 751 O O . ASP A 1 89 ? -7.818 12.636 11.021 1.00 93.62 89 ASP A O 1
ATOM 755 N N . LYS A 1 90 ? -8.260 14.573 12.054 1.00 94.31 90 LYS A N 1
ATOM 756 C CA . LYS A 1 90 ? -7.083 14.509 12.925 1.00 94.31 90 LYS A CA 1
ATOM 757 C C . LYS A 1 90 ? -7.033 13.226 13.770 1.00 94.31 90 LYS A C 1
ATOM 759 O O . LYS A 1 90 ? -5.970 12.619 13.844 1.00 94.31 90 LYS A O 1
ATOM 764 N N . MET A 1 91 ? -8.144 12.808 14.375 1.00 91.38 91 MET A N 1
ATOM 765 C CA . MET A 1 91 ? -8.161 11.636 15.261 1.00 91.38 91 MET A CA 1
ATOM 766 C C . MET A 1 91 ? -8.027 10.342 14.457 1.00 91.38 91 MET A C 1
ATOM 768 O O . MET A 1 91 ? -7.339 9.422 14.891 1.00 91.38 91 MET A O 1
ATOM 772 N N . VAL A 1 92 ? -8.621 10.280 13.259 1.00 93.31 92 VAL A N 1
ATOM 773 C CA . VAL A 1 92 ? -8.429 9.133 12.360 1.00 93.31 92 VAL A CA 1
ATOM 774 C C . VAL A 1 92 ? -6.971 9.038 11.927 1.00 93.31 92 VAL A C 1
ATOM 776 O O . VAL A 1 92 ? -6.392 7.960 11.976 1.00 93.31 92 VAL A O 1
ATOM 779 N N . ARG A 1 93 ? -6.333 10.154 11.561 1.00 94.62 93 ARG A N 1
ATOM 780 C CA . ARG A 1 93 ? -4.906 10.157 11.194 1.00 94.62 93 ARG A CA 1
ATOM 781 C C . ARG A 1 93 ? -4.003 9.731 12.351 1.00 94.62 93 ARG A C 1
ATOM 783 O O . ARG A 1 93 ? -2.994 9.072 12.121 1.00 94.62 93 ARG A O 1
ATOM 790 N N . GLU A 1 94 ? -4.340 10.107 13.582 1.00 92.62 94 GLU A N 1
ATOM 791 C CA . GLU A 1 94 ? -3.633 9.638 14.779 1.00 92.62 94 GLU A CA 1
ATOM 792 C C . GLU A 1 94 ? -3.798 8.122 14.961 1.00 92.62 94 GLU A C 1
ATOM 794 O O . GLU A 1 94 ? -2.811 7.421 15.178 1.00 92.62 94 GLU A O 1
ATOM 799 N N . ALA A 1 95 ? -5.009 7.598 14.762 1.00 90.31 95 ALA A N 1
ATOM 800 C CA . ALA A 1 95 ? -5.284 6.165 14.776 1.00 90.31 95 ALA A CA 1
ATOM 801 C C . ALA A 1 95 ? -4.536 5.400 13.669 1.00 90.31 95 ALA A C 1
ATOM 803 O O . ALA A 1 95 ? -3.967 4.348 13.943 1.00 90.31 95 ALA A O 1
ATOM 804 N N . MET A 1 96 ? -4.463 5.943 12.450 1.00 92.44 96 MET A N 1
ATOM 805 C CA . MET A 1 96 ? -3.672 5.374 11.348 1.00 92.44 96 MET A CA 1
ATOM 806 C C . MET A 1 96 ? -2.196 5.243 11.733 1.00 92.44 96 MET A C 1
ATOM 808 O O . MET A 1 96 ? -1.620 4.165 11.619 1.00 92.44 96 MET A O 1
ATOM 812 N N . LYS A 1 97 ? -1.602 6.311 12.282 1.00 90.94 97 LYS A N 1
ATOM 813 C CA . LYS A 1 97 ? -0.208 6.292 12.753 1.00 90.94 97 LYS A CA 1
ATOM 814 C C . LYS A 1 97 ? 0.015 5.264 13.859 1.00 90.94 97 LYS A C 1
ATOM 816 O O . LYS A 1 97 ? 1.016 4.555 13.840 1.00 90.94 97 LYS A O 1
ATOM 821 N N . ALA A 1 98 ? -0.903 5.175 14.822 1.00 87.94 98 ALA A N 1
ATOM 822 C CA . ALA A 1 98 ? -0.826 4.166 15.874 1.00 87.94 98 ALA A CA 1
ATOM 823 C C . ALA A 1 98 ? -0.887 2.746 15.288 1.00 87.94 98 ALA A C 1
ATOM 825 O O . ALA A 1 98 ? -0.084 1.897 15.665 1.00 87.94 98 ALA A O 1
ATOM 826 N N . TYR A 1 99 ? -1.780 2.509 14.324 1.00 86.88 99 TYR A N 1
ATOM 827 C CA . TYR A 1 99 ? -1.931 1.221 13.647 1.00 86.88 99 TYR A CA 1
ATOM 828 C C . TYR A 1 99 ? -0.666 0.810 12.877 1.00 86.88 99 TYR A C 1
ATOM 830 O O . TYR A 1 99 ? -0.195 -0.321 12.998 1.00 86.88 99 TYR A O 1
ATOM 838 N N . GLU A 1 100 ? -0.074 1.735 12.123 1.00 84.88 100 GLU A N 1
ATOM 839 C CA . GLU A 1 100 ? 1.184 1.513 11.401 1.00 84.88 100 GLU A CA 1
ATOM 840 C C . GLU A 1 100 ? 2.346 1.214 12.355 1.00 84.88 100 GLU A C 1
ATOM 842 O O . GLU A 1 100 ? 3.100 0.269 12.130 1.00 84.88 100 GLU A O 1
ATOM 847 N N . ASN A 1 101 ? 2.454 1.959 13.460 1.00 83.62 101 ASN A N 1
ATOM 848 C CA . ASN A 1 101 ? 3.490 1.742 14.472 1.00 83.62 101 ASN A CA 1
ATOM 849 C C . ASN A 1 101 ? 3.358 0.386 15.171 1.00 83.62 101 ASN A C 1
ATOM 851 O O . ASN A 1 101 ? 4.362 -0.224 15.524 1.00 83.62 101 ASN A O 1
ATOM 855 N N . ILE A 1 102 ? 2.132 -0.096 15.382 1.00 78.50 102 ILE A N 1
ATOM 856 C CA . ILE A 1 102 ? 1.899 -1.403 16.002 1.00 78.50 102 ILE A CA 1
ATOM 857 C C . ILE A 1 102 ? 2.368 -2.520 15.080 1.00 78.50 102 ILE A C 1
ATOM 859 O O . ILE A 1 102 ? 3.038 -3.435 15.539 1.00 78.50 102 ILE A O 1
ATOM 863 N N . GLN A 1 103 ? 2.073 -2.425 13.784 1.00 72.38 103 GLN A N 1
ATOM 864 C CA . GLN A 1 103 ? 2.540 -3.382 12.779 1.00 72.38 103 GLN A CA 1
ATOM 865 C C . GLN A 1 103 ? 4.043 -3.251 12.479 1.00 72.38 103 GLN A C 1
ATOM 867 O O . GLN A 1 103 ? 4.585 -4.026 11.696 1.00 72.38 103 GLN A O 1
ATOM 872 N N . TYR A 1 104 ? 4.735 -2.274 13.067 1.00 70.19 104 TYR A N 1
ATOM 873 C CA . TYR A 1 104 ? 6.118 -1.971 12.738 1.00 70.19 104 TYR A CA 1
ATOM 874 C C . TYR A 1 104 ? 7.068 -3.054 13.263 1.00 70.19 104 TYR A C 1
ATOM 876 O O . TYR A 1 104 ? 7.531 -3.029 14.405 1.00 70.19 104 TYR A O 1
ATOM 884 N N . THR A 1 105 ? 7.386 -4.013 12.396 1.00 74.56 105 THR A N 1
ATOM 885 C CA . THR A 1 105 ? 8.431 -5.017 12.616 1.00 74.56 105 THR A CA 1
ATOM 886 C C . THR A 1 105 ? 9.528 -4.871 11.557 1.00 74.56 105 THR A C 1
ATOM 888 O O . THR A 1 105 ? 9.245 -4.413 10.444 1.00 74.56 105 THR A O 1
ATOM 891 N N . PRO A 1 106 ? 10.783 -5.268 11.851 1.00 68.00 106 PRO A N 1
ATOM 892 C CA . PRO A 1 106 ? 11.854 -5.261 10.855 1.00 68.00 106 PRO A CA 1
ATOM 893 C C . PRO A 1 106 ? 11.491 -6.026 9.573 1.00 68.00 106 PRO A C 1
ATOM 895 O O . PRO A 1 106 ? 11.788 -5.547 8.485 1.00 68.00 106 PRO A O 1
ATOM 898 N N . ALA A 1 107 ? 10.786 -7.156 9.689 1.00 68.75 107 ALA A N 1
ATOM 899 C CA . ALA A 1 107 ? 10.355 -7.960 8.546 1.00 68.75 107 ALA A CA 1
ATOM 900 C C . ALA A 1 107 ? 9.330 -7.228 7.660 1.00 68.75 107 ALA A C 1
ATOM 902 O O . ALA A 1 107 ? 9.503 -7.158 6.444 1.00 68.75 107 ALA A O 1
ATOM 903 N N . ILE A 1 108 ? 8.306 -6.608 8.262 1.00 73.75 108 ILE A N 1
ATOM 904 C CA . ILE A 1 108 ? 7.297 -5.822 7.528 1.00 73.75 108 ILE A CA 1
ATOM 905 C C . ILE A 1 108 ? 7.944 -4.620 6.832 1.00 73.75 108 ILE A C 1
ATOM 907 O O . ILE A 1 108 ? 7.612 -4.310 5.686 1.00 73.75 108 ILE A O 1
ATOM 911 N N . ARG A 1 109 ? 8.916 -3.973 7.488 1.00 73.31 109 ARG A N 1
ATOM 912 C CA . ARG A 1 109 ? 9.701 -2.898 6.876 1.00 73.31 109 ARG A CA 1
ATOM 913 C C . ARG A 1 109 ? 10.458 -3.394 5.644 1.00 73.31 109 ARG A C 1
ATOM 915 O O . ARG A 1 109 ? 10.354 -2.767 4.594 1.00 73.31 109 ARG A O 1
ATOM 922 N N . SER A 1 110 ? 11.176 -4.511 5.755 1.00 72.38 110 SER A N 1
ATOM 923 C CA . SER A 1 110 ? 11.909 -5.086 4.623 1.00 72.38 110 SER A CA 1
ATOM 924 C C . SER A 1 110 ? 10.984 -5.415 3.452 1.00 72.38 110 SER A C 1
ATOM 926 O O . SER A 1 110 ? 11.300 -5.062 2.321 1.00 72.38 110 SER A O 1
ATOM 928 N N . ILE A 1 111 ? 9.812 -6.008 3.703 1.00 75.06 111 ILE A N 1
ATOM 929 C CA . ILE A 1 111 ? 8.835 -6.310 2.644 1.00 75.06 111 ILE A CA 1
ATOM 930 C C . ILE A 1 111 ? 8.350 -5.036 1.954 1.00 75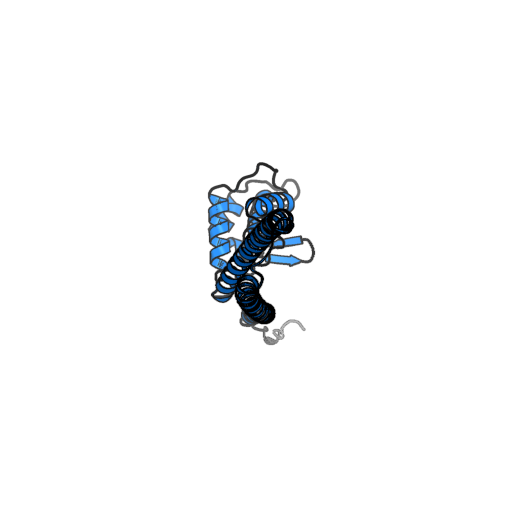.06 111 ILE A C 1
ATOM 932 O O . ILE A 1 111 ? 8.272 -4.992 0.727 1.00 75.06 111 ILE A O 1
ATOM 936 N N . ARG A 1 112 ? 8.041 -3.986 2.718 1.00 73.81 112 ARG A N 1
ATOM 937 C CA . ARG A 1 112 ? 7.599 -2.711 2.147 1.00 73.81 112 ARG A CA 1
ATOM 938 C C . ARG A 1 112 ? 8.674 -2.088 1.256 1.00 73.81 112 ARG A C 1
ATOM 940 O O . ARG A 1 112 ? 8.371 -1.722 0.124 1.00 73.81 112 ARG A O 1
ATOM 947 N N . GLU A 1 113 ? 9.915 -2.031 1.735 1.00 76.81 113 GLU A N 1
ATOM 948 C CA . GLU A 1 113 ? 11.056 -1.516 0.964 1.00 76.81 113 GLU A CA 1
ATOM 949 C C . GLU A 1 113 ? 11.281 -2.333 -0.323 1.00 76.81 113 GLU A C 1
ATOM 951 O O . GLU A 1 113 ? 11.485 -1.765 -1.400 1.00 76.81 113 GLU A O 1
ATOM 956 N N . ILE A 1 114 ? 11.175 -3.664 -0.247 1.00 80.00 114 ILE A N 1
ATOM 957 C CA . ILE A 1 114 ? 11.285 -4.552 -1.413 1.00 80.00 114 ILE A CA 1
ATOM 958 C C . ILE A 1 114 ? 10.163 -4.271 -2.420 1.00 80.00 114 ILE A C 1
ATOM 960 O O . ILE A 1 114 ? 10.440 -4.115 -3.609 1.00 80.00 114 ILE A O 1
ATOM 964 N N . ARG A 1 115 ? 8.906 -4.159 -1.972 1.00 77.75 115 ARG A N 1
ATOM 965 C CA . ARG A 1 115 ? 7.756 -3.882 -2.852 1.00 77.75 115 ARG A CA 1
ATOM 966 C C . ARG A 1 115 ? 7.887 -2.529 -3.554 1.00 77.75 115 ARG A C 1
ATOM 968 O O . ARG A 1 115 ? 7.687 -2.453 -4.765 1.00 77.75 115 ARG A O 1
ATOM 975 N N . GLU A 1 116 ? 8.272 -1.481 -2.828 1.00 79.50 116 GLU A N 1
ATOM 976 C CA . GLU A 1 116 ? 8.517 -0.146 -3.396 1.00 79.50 116 GLU A CA 1
ATOM 977 C C . GLU A 1 116 ? 9.656 -0.178 -4.435 1.00 79.50 116 GLU A C 1
ATOM 979 O O . GLU A 1 116 ? 9.545 0.405 -5.522 1.00 79.50 116 GLU A O 1
ATOM 984 N N . THR A 1 117 ? 10.720 -0.936 -4.153 1.00 80.56 117 THR A N 1
ATOM 985 C CA . THR A 1 117 ? 11.841 -1.141 -5.082 1.00 80.56 117 THR A CA 1
ATOM 986 C C . THR A 1 117 ? 11.407 -1.879 -6.351 1.00 80.56 117 THR A C 1
ATOM 988 O O . THR A 1 117 ? 11.783 -1.479 -7.456 1.00 80.56 117 THR A O 1
ATOM 991 N N . LEU A 1 118 ? 10.588 -2.928 -6.225 1.00 80.50 118 LEU A N 1
A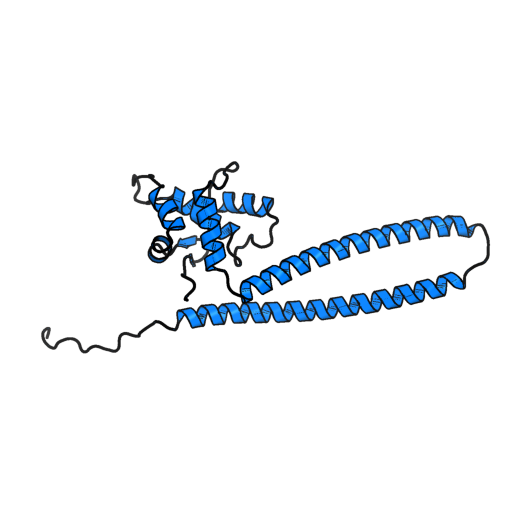TOM 992 C CA . LEU A 1 118 ? 10.061 -3.689 -7.362 1.00 80.50 118 LEU A CA 1
ATOM 993 C C . LEU A 1 118 ? 9.141 -2.838 -8.242 1.00 80.50 118 LEU A C 1
ATOM 995 O O . LEU A 1 118 ? 9.295 -2.843 -9.463 1.00 80.50 118 LEU A O 1
ATOM 999 N N . ALA A 1 119 ? 8.234 -2.063 -7.641 1.00 78.62 119 ALA A N 1
ATOM 1000 C CA . ALA A 1 119 ? 7.354 -1.153 -8.374 1.00 78.62 119 ALA A CA 1
ATOM 1001 C C . ALA A 1 119 ? 8.156 -0.106 -9.166 1.00 78.62 119 ALA A C 1
ATOM 1003 O O . ALA A 1 119 ? 7.910 0.115 -10.352 1.00 78.62 119 ALA A O 1
ATOM 1004 N N . THR A 1 120 ? 9.176 0.480 -8.536 1.00 75.00 120 THR A N 1
ATOM 1005 C CA . THR A 1 120 ? 10.075 1.436 -9.198 1.00 75.00 120 THR A CA 1
ATOM 1006 C C . THR A 1 120 ? 10.853 0.775 -10.339 1.00 75.00 120 THR A C 1
ATOM 1008 O O . THR A 1 120 ? 10.943 1.325 -11.436 1.00 75.00 120 THR A O 1
ATOM 1011 N N . SER A 1 121 ? 11.371 -0.436 -10.113 1.00 77.56 121 SER A N 1
ATOM 1012 C CA . SER A 1 121 ? 12.100 -1.208 -11.128 1.00 77.56 121 SER A CA 1
ATOM 1013 C C . SER A 1 121 ? 11.223 -1.533 -12.339 1.00 77.56 121 SER A C 1
ATOM 1015 O O . SER A 1 121 ? 11.682 -1.448 -13.478 1.00 77.56 121 SER A O 1
ATOM 1017 N N . TYR A 1 122 ? 9.947 -1.852 -12.109 1.00 82.19 122 TYR A N 1
ATOM 1018 C CA . TYR A 1 122 ? 8.971 -2.084 -13.169 1.00 82.19 122 TYR A CA 1
ATOM 1019 C C . TYR A 1 122 ? 8.741 -0.833 -14.031 1.00 82.19 122 TYR A C 1
ATOM 1021 O O . TYR A 1 122 ? 8.802 -0.916 -15.261 1.00 82.19 122 TYR A O 1
ATOM 1029 N N . GLU A 1 123 ? 8.540 0.337 -13.417 1.00 79.62 123 GLU A N 1
ATOM 1030 C CA . GLU A 1 123 ? 8.364 1.589 -14.167 1.00 79.62 123 GLU A CA 1
ATOM 1031 C C . GLU A 1 123 ? 9.627 1.970 -14.955 1.00 79.62 123 GLU A C 1
ATOM 1033 O O . GLU A 1 123 ? 9.530 2.359 -16.121 1.00 79.62 123 GLU A O 1
ATOM 1038 N N . ILE A 1 124 ? 10.822 1.769 -14.385 1.00 81.62 124 ILE A N 1
ATOM 1039 C CA . ILE A 1 124 ? 12.092 1.952 -15.108 1.00 81.62 124 ILE A CA 1
ATOM 1040 C C . ILE A 1 124 ? 12.155 1.028 -16.329 1.00 81.62 124 ILE A C 1
ATOM 1042 O O . ILE A 1 124 ? 12.445 1.489 -17.435 1.00 81.62 124 ILE A O 1
ATOM 1046 N N . ALA A 1 125 ? 11.842 -0.260 -16.163 1.00 77.31 125 ALA A N 1
ATOM 1047 C CA . ALA A 1 125 ? 11.850 -1.223 -17.262 1.00 77.31 125 ALA A CA 1
ATOM 1048 C C . ALA A 1 125 ? 10.853 -0.838 -18.368 1.00 77.31 125 ALA A C 1
ATOM 1050 O O . ALA A 1 125 ? 11.148 -0.961 -19.558 1.00 77.31 125 ALA A O 1
ATOM 1051 N N . LYS A 1 126 ? 9.678 -0.324 -17.998 1.00 81.88 126 LYS A N 1
ATOM 1052 C CA . LYS A 1 126 ? 8.670 0.172 -18.941 1.00 81.88 126 LYS A CA 1
ATOM 1053 C C . LYS A 1 126 ? 9.163 1.393 -19.721 1.00 81.88 126 LYS A C 1
ATOM 1055 O O . LYS A 1 126 ? 9.029 1.413 -20.947 1.00 81.88 126 LYS A O 1
ATOM 1060 N N . ILE A 1 127 ? 9.768 2.374 -19.046 1.00 82.12 127 ILE A N 1
ATOM 1061 C CA . ILE A 1 127 ? 10.373 3.554 -19.687 1.00 82.12 127 ILE A CA 1
ATOM 1062 C C . ILE A 1 127 ? 11.479 3.120 -20.651 1.00 82.12 127 ILE A C 1
ATOM 1064 O O . ILE A 1 127 ? 11.493 3.555 -21.803 1.00 82.12 127 ILE A O 1
ATOM 1068 N N . PHE A 1 128 ? 12.360 2.221 -20.215 1.00 80.69 128 PHE A N 1
ATOM 1069 C CA . PHE A 1 128 ? 13.450 1.698 -21.034 1.00 80.69 128 PHE A CA 1
ATOM 1070 C C . PHE A 1 128 ? 12.930 0.985 -22.289 1.00 80.69 128 PHE A C 1
ATOM 1072 O O . PHE A 1 128 ? 13.373 1.264 -23.402 1.00 80.69 128 PHE A O 1
ATOM 1079 N N . ASN A 1 129 ? 11.912 0.134 -22.144 1.00 78.69 129 ASN A N 1
ATOM 1080 C CA . ASN A 1 129 ? 11.263 -0.522 -23.279 1.00 78.69 129 ASN A CA 1
ATOM 1081 C C . ASN A 1 129 ? 10.642 0.480 -24.260 1.00 78.69 129 ASN A C 1
ATOM 1083 O O . ASN A 1 129 ? 10.722 0.285 -25.475 1.00 78.69 129 ASN A O 1
ATOM 1087 N N . GLN A 1 130 ? 10.041 1.562 -23.763 1.00 79.25 130 GLN A N 1
ATOM 1088 C CA . GLN A 1 130 ? 9.492 2.606 -24.623 1.00 79.25 130 GLN A CA 1
ATOM 1089 C C . GLN A 1 130 ? 10.594 3.373 -25.364 1.00 79.25 130 GLN A C 1
ATOM 1091 O O . GLN A 1 130 ? 10.466 3.623 -26.563 1.00 79.25 130 GLN A O 1
ATOM 1096 N N . GLN A 1 131 ? 11.692 3.707 -24.683 1.00 76.75 131 GLN A N 1
ATOM 1097 C CA . GLN A 1 131 ? 12.857 4.327 -25.313 1.00 76.75 131 GLN A CA 1
ATOM 1098 C C . GLN A 1 131 ? 13.446 3.421 -26.397 1.00 76.75 131 GLN A C 1
ATOM 1100 O O . GLN A 1 131 ? 13.682 3.893 -27.507 1.00 76.75 131 GLN A O 1
ATOM 1105 N N . ASN A 1 132 ? 13.578 2.118 -26.136 1.00 72.31 132 ASN A N 1
ATOM 1106 C CA . ASN A 1 132 ? 14.051 1.149 -27.125 1.00 72.31 132 ASN A CA 1
ATOM 1107 C C . ASN A 1 132 ? 13.142 1.090 -28.354 1.00 72.31 132 ASN A C 1
ATOM 1109 O O . ASN A 1 132 ? 13.638 1.108 -29.477 1.00 72.31 132 ASN A O 1
ATOM 1113 N N . LYS A 1 133 ? 11.814 1.087 -28.173 1.00 75.06 133 LYS A N 1
ATOM 1114 C CA . LYS A 1 133 ? 10.866 1.163 -29.298 1.00 75.06 133 LYS A CA 1
ATOM 1115 C C . LYS A 1 133 ? 11.055 2.438 -30.119 1.00 75.06 133 LYS A C 1
ATOM 1117 O O . LYS A 1 133 ? 11.059 2.370 -31.345 1.00 75.06 133 LYS A O 1
ATOM 1122 N N . ASN A 1 134 ? 11.241 3.581 -29.460 1.00 73.88 134 ASN A N 1
ATOM 1123 C CA . ASN A 1 134 ? 11.458 4.859 -30.139 1.00 73.88 134 ASN A CA 1
ATOM 1124 C C . ASN A 1 134 ? 12.790 4.873 -30.908 1.00 73.88 134 ASN A C 1
ATOM 1126 O O . ASN A 1 134 ? 12.834 5.339 -32.045 1.00 73.88 134 ASN A O 1
ATOM 1130 N N . ILE A 1 135 ? 13.861 4.331 -30.318 1.00 76.62 135 ILE A N 1
ATOM 1131 C CA . ILE A 1 135 ? 15.171 4.190 -30.966 1.00 76.62 135 ILE A CA 1
ATOM 1132 C C . ILE A 1 135 ? 15.058 3.272 -32.183 1.00 76.62 135 ILE A C 1
ATOM 1134 O O . ILE A 1 135 ? 15.490 3.662 -33.262 1.00 76.62 135 ILE A O 1
ATOM 1138 N N . LEU A 1 136 ? 14.426 2.103 -32.045 1.00 71.94 136 LEU A N 1
ATOM 1139 C CA . LEU A 1 136 ? 14.211 1.167 -33.151 1.00 71.94 136 LEU A CA 1
ATOM 1140 C C . LEU A 1 136 ? 13.404 1.807 -34.285 1.00 71.94 136 LEU A C 1
ATOM 1142 O O . LEU A 1 136 ? 13.803 1.711 -35.443 1.00 71.94 136 LEU A O 1
ATOM 1146 N N . ALA A 1 137 ? 12.323 2.524 -33.965 1.00 70.50 137 ALA A N 1
ATOM 1147 C CA . ALA A 1 137 ? 11.539 3.255 -34.957 1.00 70.50 137 ALA A CA 1
ATOM 1148 C C . ALA A 1 137 ? 12.379 4.331 -35.671 1.00 70.50 137 ALA A C 1
ATOM 1150 O O . ALA A 1 137 ? 12.335 4.442 -36.897 1.00 70.50 137 ALA A O 1
ATOM 1151 N N . GLY A 1 138 ? 13.199 5.080 -34.925 1.00 71.12 138 GLY A N 1
ATOM 1152 C CA . GLY A 1 138 ? 14.118 6.075 -35.480 1.00 71.12 138 GLY A CA 1
ATOM 1153 C C . GLY A 1 138 ? 15.225 5.464 -36.346 1.00 71.12 138 GLY A C 1
ATOM 1154 O O . GLY A 1 138 ? 15.554 6.011 -37.398 1.00 71.12 138 GLY A O 1
ATOM 1155 N N . MET A 1 139 ? 15.778 4.316 -35.949 1.00 69.94 139 MET A N 1
ATOM 1156 C CA . MET A 1 139 ? 16.758 3.564 -36.738 1.00 69.94 139 MET A CA 1
ATOM 1157 C C . MET A 1 139 ? 16.134 3.015 -38.017 1.00 69.94 139 MET A C 1
ATOM 1159 O O . MET A 1 139 ? 16.758 3.086 -39.067 1.00 69.94 139 MET A O 1
ATOM 1163 N N . GLN A 1 140 ? 14.900 2.515 -37.960 1.00 61.69 140 GLN A N 1
ATOM 1164 C CA . GLN A 1 140 ? 14.204 1.981 -39.127 1.00 61.69 140 GLN A CA 1
ATOM 1165 C C . GLN A 1 140 ? 13.833 3.081 -40.127 1.00 61.69 140 GLN A C 1
ATOM 1167 O O . GLN A 1 140 ? 13.972 2.880 -41.332 1.00 61.69 140 GLN A O 1
ATOM 1172 N N . ALA A 1 141 ? 13.455 4.266 -39.640 1.00 67.25 141 ALA A N 1
ATOM 1173 C CA . ALA A 1 141 ? 13.274 5.448 -40.478 1.00 67.25 141 ALA A CA 1
ATOM 1174 C C . ALA A 1 141 ? 14.589 5.859 -41.162 1.00 67.25 141 ALA A C 1
ATOM 1176 O O . ALA A 1 141 ? 14.620 6.012 -42.380 1.00 67.25 141 ALA A O 1
ATOM 1177 N N . LYS A 1 142 ? 15.692 5.939 -40.404 1.00 67.31 142 LYS A N 1
ATOM 1178 C CA . LYS A 1 142 ? 17.023 6.240 -40.955 1.00 67.31 142 LYS A CA 1
ATOM 1179 C C . LYS A 1 142 ? 17.516 5.173 -41.930 1.00 67.31 142 LYS A C 1
ATOM 1181 O O . LYS A 1 142 ? 18.124 5.528 -42.923 1.00 67.31 142 LYS A O 1
ATOM 1186 N N . LEU A 1 143 ? 17.252 3.889 -41.681 1.00 57.84 143 LEU A N 1
ATOM 1187 C CA . LEU A 1 143 ? 17.633 2.779 -42.563 1.00 57.84 143 LEU A CA 1
ATOM 1188 C C . LEU A 1 143 ? 16.860 2.808 -43.888 1.00 57.84 143 LEU A C 1
ATOM 1190 O O . LEU A 1 143 ? 17.428 2.500 -44.933 1.00 57.84 143 LEU A O 1
ATOM 1194 N N . ASN A 1 144 ? 15.578 3.179 -43.852 1.00 58.50 144 ASN A N 1
ATOM 1195 C CA . ASN A 1 144 ? 14.782 3.367 -45.064 1.00 58.50 144 ASN A CA 1
ATOM 1196 C C . ASN A 1 144 ? 15.297 4.548 -45.904 1.00 58.50 144 ASN A C 1
ATOM 1198 O O . ASN A 1 144 ? 15.267 4.460 -47.126 1.00 58.50 144 ASN A O 1
ATOM 1202 N N . ASP A 1 145 ? 15.824 5.589 -45.256 1.00 58.53 145 ASP A N 1
ATOM 1203 C CA . ASP A 1 145 ? 16.468 6.741 -45.903 1.00 58.53 145 ASP A CA 1
ATOM 1204 C C . ASP A 1 145 ? 17.875 6.382 -46.451 1.00 58.53 145 ASP A C 1
ATOM 1206 O O . ASP A 1 145 ? 18.234 6.722 -47.580 1.00 58.53 145 ASP A O 1
ATOM 1210 N N . PHE A 1 146 ? 18.643 5.579 -45.696 1.00 50.97 146 PHE A N 1
ATOM 1211 C CA . PHE A 1 146 ? 19.998 5.109 -46.039 1.00 50.97 146 PHE A CA 1
ATOM 1212 C C . PHE A 1 146 ? 20.045 4.034 -47.131 1.00 50.97 146 PHE A C 1
ATOM 1214 O O . PHE A 1 146 ? 21.077 3.861 -47.770 1.00 50.97 146 PHE A O 1
ATOM 1221 N N . ARG A 1 147 ? 18.951 3.300 -47.380 1.00 52.62 147 ARG A N 1
ATOM 1222 C CA . ARG A 1 147 ? 18.861 2.341 -48.500 1.00 52.62 147 ARG A CA 1
ATOM 1223 C C . ARG A 1 147 ? 18.959 3.006 -49.881 1.00 52.62 147 ARG A C 1
ATOM 1225 O O . ARG A 1 147 ? 18.981 2.284 -50.875 1.00 52.62 147 ARG A O 1
ATOM 1232 N N . SER A 1 148 ? 19.050 4.336 -49.940 1.00 50.16 148 SER A N 1
ATOM 1233 C CA . SER A 1 148 ? 19.353 5.066 -51.166 1.00 50.16 148 SER A CA 1
ATOM 1234 C C . SER A 1 148 ? 20.843 5.199 -51.492 1.00 50.16 148 SER A C 1
ATOM 1236 O O . SER A 1 148 ? 21.113 5.407 -52.662 1.00 50.16 148 SER A O 1
ATOM 1238 N N . ASP A 1 149 ? 21.804 4.990 -50.577 1.00 50.31 149 ASP A N 1
ATOM 1239 C CA . ASP A 1 149 ? 23.228 5.071 -50.946 1.00 50.31 149 ASP A CA 1
ATOM 1240 C C . ASP A 1 149 ? 24.169 4.228 -50.061 1.00 50.31 149 ASP A C 1
ATOM 1242 O O . ASP A 1 149 ? 24.046 4.102 -48.845 1.00 50.31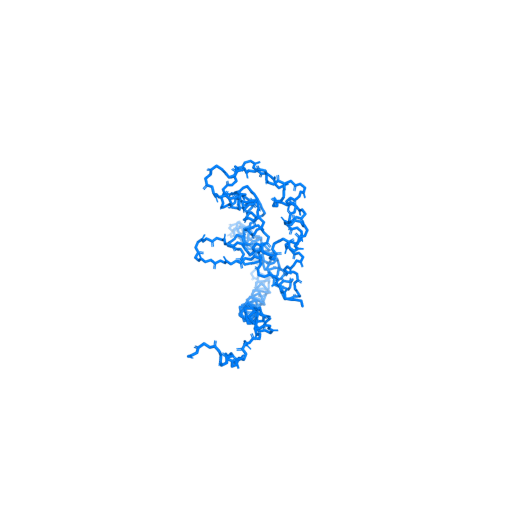 149 ASP A O 1
ATOM 1246 N N . ASN A 1 150 ? 25.120 3.595 -50.738 1.00 53.25 150 ASN A N 1
ATOM 1247 C CA . ASN A 1 150 ? 25.933 2.465 -50.298 1.00 53.25 150 ASN A CA 1
ATOM 1248 C C . ASN A 1 150 ? 26.989 2.745 -49.192 1.00 53.25 150 ASN A C 1
ATOM 1250 O O . ASN A 1 150 ? 27.583 3.815 -49.123 1.00 53.25 150 ASN A O 1
ATOM 1254 N N . ILE A 1 151 ? 27.333 1.657 -48.472 1.00 55.12 151 ILE A N 1
ATOM 1255 C CA . ILE A 1 151 ? 28.564 1.367 -47.687 1.00 55.12 151 ILE A CA 1
ATOM 1256 C C . ILE A 1 151 ? 28.679 1.998 -46.280 1.00 55.12 151 ILE A C 1
ATOM 1258 O O . ILE A 1 151 ? 29.055 3.156 -46.149 1.00 55.12 151 ILE A O 1
ATOM 1262 N N . LYS A 1 152 ? 28.468 1.171 -45.227 1.00 56.09 152 LYS A N 1
ATOM 1263 C CA . LYS A 1 152 ? 29.139 1.184 -43.887 1.00 56.09 152 LYS A CA 1
ATOM 1264 C C . LYS A 1 152 ? 28.640 0.046 -42.955 1.00 56.09 152 LYS A C 1
ATOM 1266 O O . LYS A 1 152 ? 28.242 0.254 -41.815 1.00 56.09 152 LYS A O 1
ATOM 1271 N N . ALA A 1 153 ? 28.635 -1.200 -43.436 1.00 54.91 153 ALA A N 1
ATOM 1272 C CA . ALA A 1 153 ? 28.055 -2.346 -42.711 1.00 54.91 153 ALA A CA 1
ATOM 1273 C C . ALA A 1 153 ? 28.893 -2.881 -41.521 1.00 54.91 153 ALA A C 1
ATOM 1275 O O . ALA A 1 153 ? 28.390 -3.689 -40.744 1.00 54.91 153 ALA A O 1
ATOM 1276 N N . ALA A 1 154 ? 30.151 -2.454 -41.359 1.00 50.28 154 ALA A N 1
ATOM 1277 C CA . ALA A 1 154 ? 31.080 -3.046 -40.387 1.00 50.28 154 ALA A CA 1
ATOM 1278 C C . ALA A 1 154 ? 31.041 -2.402 -38.982 1.00 50.28 154 ALA A C 1
ATOM 1280 O O . ALA A 1 154 ? 31.209 -3.112 -37.996 1.00 50.28 154 ALA A O 1
ATOM 1281 N N . GLU A 1 155 ? 30.761 -1.098 -38.860 1.00 52.97 155 GLU A N 1
ATOM 1282 C CA . GLU A 1 155 ? 30.651 -0.415 -37.551 1.00 52.97 155 GLU A CA 1
ATOM 1283 C C . GLU A 1 155 ? 29.330 -0.753 -36.832 1.00 52.97 155 GLU A C 1
ATOM 1285 O O . GLU A 1 155 ? 29.305 -0.927 -35.617 1.00 52.97 155 GLU A O 1
ATOM 1290 N N . LEU A 1 156 ? 28.249 -0.984 -37.587 1.00 55.78 156 LEU A N 1
ATOM 1291 C CA . LEU A 1 156 ? 26.929 -1.358 -37.059 1.00 55.78 156 LEU A CA 1
ATOM 1292 C C . LEU A 1 156 ? 26.922 -2.736 -36.359 1.00 55.78 156 LEU A C 1
ATOM 1294 O O . LEU A 1 156 ? 26.079 -3.005 -35.506 1.00 55.78 156 LEU A O 1
ATOM 1298 N N . ALA A 1 157 ? 27.855 -3.627 -36.710 1.00 52.94 157 ALA A N 1
ATOM 1299 C CA . ALA A 1 157 ? 27.931 -4.972 -36.143 1.00 52.94 157 ALA A CA 1
ATOM 1300 C C . ALA A 1 157 ? 28.520 -4.992 -34.718 1.00 52.94 157 ALA A C 1
ATOM 1302 O O . ALA A 1 157 ? 28.108 -5.822 -33.908 1.00 52.94 157 ALA A O 1
ATOM 1303 N N . ALA A 1 158 ? 29.431 -4.066 -34.395 1.00 53.56 158 ALA A N 1
ATOM 1304 C CA . ALA A 1 158 ? 30.080 -3.988 -33.083 1.00 53.56 158 ALA A CA 1
ATOM 1305 C C . ALA A 1 158 ? 29.134 -3.434 -32.000 1.00 53.56 158 ALA A C 1
ATOM 1307 O O . ALA A 1 158 ? 29.025 -4.017 -30.918 1.00 53.56 158 ALA A O 1
ATOM 1308 N N . ASP A 1 159 ? 28.373 -2.383 -32.318 1.00 55.28 159 ASP A N 1
ATOM 1309 C CA . ASP A 1 159 ? 27.370 -1.811 -31.408 1.00 55.28 159 ASP A CA 1
ATOM 1310 C C . ASP A 1 159 ? 26.222 -2.794 -31.130 1.00 55.28 159 ASP A C 1
ATOM 1312 O O . ASP A 1 159 ? 25.763 -2.926 -29.993 1.00 55.28 159 ASP A O 1
ATOM 1316 N N . ASN A 1 160 ? 25.814 -3.573 -32.139 1.00 58.22 160 ASN A N 1
ATOM 1317 C CA . ASN A 1 160 ? 24.817 -4.632 -31.966 1.00 58.22 160 ASN A CA 1
ATOM 1318 C C . ASN A 1 160 ? 25.312 -5.753 -31.037 1.00 58.22 160 ASN A C 1
ATOM 1320 O O . ASN A 1 160 ? 24.525 -6.326 -30.283 1.00 58.22 160 ASN A O 1
ATOM 1324 N N . GLN A 1 161 ? 26.612 -6.053 -31.041 1.00 62.69 161 GLN A N 1
ATOM 1325 C CA . GLN A 1 161 ? 27.198 -7.068 -30.166 1.00 62.69 161 GLN A CA 1
ATOM 1326 C C . GLN A 1 161 ? 27.238 -6.606 -28.700 1.00 62.69 161 GLN A C 1
ATOM 1328 O O . GLN A 1 161 ? 26.957 -7.395 -27.793 1.00 62.69 161 GLN A O 1
ATOM 1333 N N . LEU A 1 162 ? 27.506 -5.317 -28.464 1.00 69.00 162 LEU A N 1
ATOM 1334 C CA . LEU A 1 162 ? 27.408 -4.702 -27.137 1.00 69.00 162 LEU A CA 1
ATOM 1335 C C . LEU A 1 162 ? 25.956 -4.681 -26.632 1.00 69.00 162 LEU A C 1
ATOM 1337 O O . LEU A 1 162 ? 25.705 -4.975 -25.463 1.00 69.00 162 LEU A O 1
ATOM 1341 N N . LEU A 1 163 ? 24.995 -4.411 -27.520 1.00 65.75 163 LEU A N 1
ATOM 1342 C CA . LEU A 1 163 ? 23.568 -4.441 -27.196 1.00 65.75 163 LEU A CA 1
ATOM 1343 C C . LEU A 1 163 ? 23.109 -5.843 -26.758 1.00 65.75 163 LEU A C 1
ATOM 1345 O O . LEU A 1 163 ? 22.439 -5.983 -25.736 1.00 65.75 163 LEU A O 1
ATOM 1349 N N . ILE A 1 164 ? 23.530 -6.887 -27.483 1.00 66.19 164 ILE A N 1
ATOM 1350 C CA . ILE A 1 164 ? 23.244 -8.293 -27.144 1.00 66.19 164 ILE A CA 1
ATOM 1351 C C . ILE A 1 164 ? 23.842 -8.660 -25.780 1.00 66.19 164 ILE A C 1
ATOM 1353 O O . ILE A 1 164 ? 23.191 -9.330 -24.977 1.00 66.19 164 ILE A O 1
ATOM 1357 N N . LYS A 1 165 ? 25.063 -8.199 -25.483 1.00 76.06 165 LYS A N 1
ATOM 1358 C CA . LYS A 1 165 ? 25.693 -8.423 -24.176 1.00 76.06 165 LYS A CA 1
ATOM 1359 C C . LYS A 1 165 ? 24.872 -7.793 -23.045 1.00 76.06 165 LYS A C 1
ATOM 1361 O O . LYS A 1 165 ? 24.535 -8.483 -22.088 1.00 76.06 165 LYS A O 1
ATOM 1366 N N . ASN A 1 166 ? 24.476 -6.531 -23.198 1.00 75.44 166 ASN A N 1
ATOM 1367 C CA . ASN A 1 166 ? 23.670 -5.828 -22.197 1.00 75.44 166 ASN A CA 1
ATOM 1368 C C . ASN A 1 166 ? 22.283 -6.474 -22.009 1.00 75.44 166 ASN A C 1
ATOM 1370 O O . ASN A 1 166 ? 21.770 -6.538 -20.889 1.00 75.44 166 ASN A O 1
ATOM 1374 N N . MET A 1 167 ? 21.682 -7.001 -23.084 1.00 66.25 167 MET A N 1
ATOM 1375 C CA . MET A 1 167 ? 20.437 -7.772 -23.001 1.00 66.25 167 MET A CA 1
ATOM 1376 C C . MET A 1 167 ? 20.609 -9.050 -22.176 1.00 66.25 167 MET A C 1
ATOM 1378 O O . MET A 1 167 ? 19.774 -9.336 -21.319 1.00 66.25 167 MET A O 1
ATOM 1382 N N . ASN A 1 168 ? 21.697 -9.793 -22.383 1.00 70.88 168 ASN A N 1
ATOM 1383 C CA . ASN A 1 168 ? 21.981 -11.005 -21.612 1.00 70.88 168 ASN A CA 1
ATOM 1384 C C . ASN A 1 168 ? 22.209 -10.705 -20.123 1.00 70.88 168 ASN A C 1
ATOM 1386 O O . ASN A 1 168 ? 21.692 -11.428 -19.269 1.00 70.88 168 ASN A O 1
ATOM 1390 N N . ASP A 1 169 ? 22.911 -9.616 -19.801 1.00 81.44 169 ASP A N 1
ATOM 1391 C CA . ASP A 1 169 ? 23.111 -9.184 -18.412 1.00 81.44 169 ASP A CA 1
ATOM 1392 C C . ASP A 1 169 ? 21.776 -8.799 -17.745 1.00 81.44 169 ASP A C 1
ATOM 1394 O O . ASP A 1 169 ? 21.521 -9.154 -16.593 1.00 81.44 169 ASP A O 1
ATOM 1398 N N . THR A 1 170 ? 20.870 -8.167 -18.497 1.00 76.00 170 THR A N 1
ATOM 1399 C CA . THR A 1 170 ? 19.521 -7.815 -18.020 1.00 76.00 170 THR A CA 1
ATOM 1400 C C . THR A 1 170 ? 18.659 -9.057 -17.773 1.00 76.00 170 THR A C 1
ATOM 1402 O O . THR A 1 170 ? 17.989 -9.152 -16.745 1.00 76.00 170 THR A O 1
ATOM 1405 N N . ILE A 1 171 ? 18.700 -10.048 -18.671 1.00 74.25 171 ILE A N 1
ATOM 1406 C CA . ILE A 1 171 ? 18.003 -11.334 -18.489 1.00 74.25 171 ILE A CA 1
ATOM 1407 C C . ILE A 1 171 ? 18.496 -12.036 -17.219 1.00 74.25 171 ILE A C 1
ATOM 1409 O O . ILE A 1 171 ? 17.698 -12.581 -16.455 1.00 74.25 171 ILE A O 1
ATOM 1413 N N . LYS A 1 172 ? 19.806 -11.985 -16.955 1.00 78.81 172 LYS A N 1
ATOM 1414 C CA . LYS A 1 172 ? 20.388 -12.557 -15.740 1.00 78.81 172 LYS A CA 1
ATOM 1415 C C . LYS A 1 172 ? 19.889 -11.845 -14.478 1.00 78.81 172 LYS A C 1
ATOM 1417 O O . LYS A 1 172 ? 19.485 -12.521 -13.536 1.00 78.81 172 LYS A O 1
ATOM 1422 N N . MET A 1 173 ? 19.831 -10.510 -14.486 1.00 78.19 173 MET A N 1
ATOM 1423 C CA . MET A 1 173 ? 19.249 -9.741 -13.378 1.00 78.19 173 MET A CA 1
ATOM 1424 C C . MET A 1 173 ? 17.780 -10.106 -13.126 1.00 78.19 173 MET A C 1
ATOM 1426 O O . MET A 1 173 ? 17.393 -10.286 -11.975 1.00 78.19 173 MET A O 1
ATOM 1430 N N . LEU A 1 174 ? 16.968 -10.279 -14.175 1.00 69.25 174 LEU A N 1
ATOM 1431 C CA . LEU A 1 174 ? 15.569 -10.705 -14.032 1.00 69.25 174 LEU A CA 1
ATOM 1432 C C . LEU A 1 174 ? 15.442 -12.090 -13.383 1.00 69.25 174 LEU A C 1
ATOM 1434 O O . LEU A 1 174 ? 14.576 -12.287 -12.533 1.00 69.25 174 LEU A O 1
ATOM 1438 N N . SER A 1 175 ? 16.328 -13.031 -13.721 1.00 78.31 175 SER A N 1
ATOM 1439 C CA . SER A 1 175 ? 16.359 -14.343 -13.062 1.00 78.31 175 SER A CA 1
ATOM 1440 C C . SER A 1 175 ? 16.690 -14.240 -11.570 1.00 78.31 175 SER A C 1
ATOM 1442 O O . SER A 1 175 ? 16.130 -14.983 -10.762 1.00 78.31 175 SER A O 1
ATOM 1444 N N . ASP A 1 176 ? 17.580 -13.328 -11.182 1.00 81.69 176 ASP A N 1
ATOM 1445 C CA . ASP A 1 176 ? 17.921 -13.131 -9.773 1.00 81.69 176 ASP A CA 1
ATOM 1446 C C . ASP A 1 176 ? 16.798 -12.411 -9.006 1.00 81.69 176 ASP A C 1
ATOM 1448 O O . ASP A 1 176 ? 16.535 -12.750 -7.851 1.00 81.69 176 ASP A O 1
ATOM 1452 N N . VAL A 1 177 ? 16.054 -11.515 -9.666 1.00 72.62 177 VAL A N 1
ATOM 1453 C CA . VAL A 1 177 ? 14.808 -10.943 -9.127 1.00 72.62 177 VAL A CA 1
ATOM 1454 C C . VAL A 1 177 ? 13.756 -12.031 -8.901 1.00 72.62 177 VAL A C 1
ATOM 1456 O O . VAL A 1 177 ? 13.128 -12.056 -7.848 1.00 72.62 177 VAL A O 1
ATOM 1459 N N . GLU A 1 178 ? 13.595 -12.978 -9.827 1.00 71.12 178 GLU A N 1
ATOM 1460 C CA . GLU A 1 178 ? 12.652 -14.092 -9.658 1.00 71.12 178 GLU A CA 1
ATOM 1461 C C . GLU A 1 178 ? 12.995 -14.958 -8.432 1.00 71.12 178 GLU A C 1
ATOM 1463 O O . GLU A 1 178 ? 12.111 -15.359 -7.672 1.00 71.12 178 GLU A O 1
ATOM 1468 N N . LYS A 1 179 ? 14.287 -15.211 -8.185 1.00 77.06 179 LYS A N 1
ATOM 1469 C CA . LYS A 1 179 ? 14.738 -15.908 -6.968 1.00 77.06 179 LYS A CA 1
ATOM 1470 C C . LYS A 1 179 ? 14.452 -15.091 -5.709 1.00 77.06 179 LYS A C 1
ATOM 1472 O O . LYS A 1 179 ? 14.041 -15.659 -4.700 1.00 77.06 179 LYS A O 1
ATOM 1477 N N . ALA A 1 180 ? 14.658 -13.775 -5.758 1.00 70.1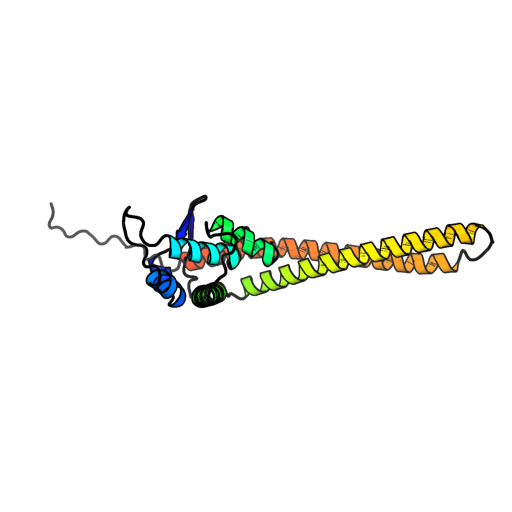2 180 ALA A N 1
ATOM 1478 C CA . ALA A 1 180 ? 14.358 -12.892 -4.636 1.00 70.12 180 ALA A CA 1
ATOM 1479 C C . ALA A 1 180 ? 12.857 -12.884 -4.299 1.00 70.12 180 ALA A C 1
ATOM 1481 O O . ALA A 1 180 ? 12.513 -12.919 -3.121 1.00 70.12 180 ALA A O 1
ATOM 1482 N N . ILE A 1 181 ? 11.977 -12.918 -5.308 1.00 65.38 1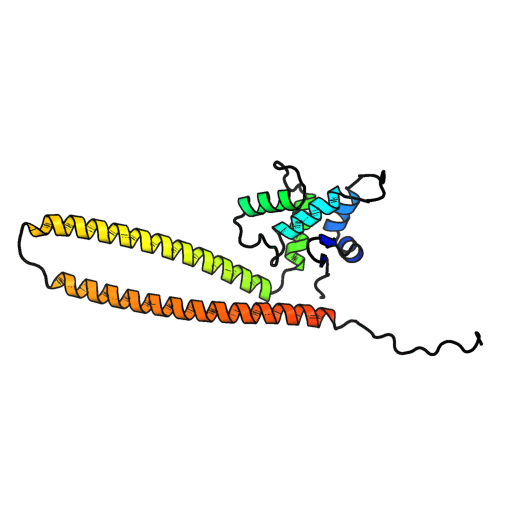81 ILE A N 1
ATOM 1483 C CA . ILE A 1 181 ? 10.521 -13.030 -5.121 1.00 65.38 181 ILE A CA 1
ATOM 1484 C C . ILE A 1 181 ? 10.163 -14.345 -4.416 1.00 65.38 181 ILE A C 1
ATOM 1486 O O . ILE A 1 181 ? 9.502 -14.306 -3.385 1.00 65.38 181 ILE A O 1
ATOM 1490 N N . LYS A 1 182 ? 10.684 -15.492 -4.875 1.00 73.38 182 LYS A N 1
ATOM 1491 C CA . LYS A 1 182 ? 10.445 -16.798 -4.218 1.00 73.38 182 LYS A CA 1
ATOM 1492 C C . LYS A 1 182 ? 10.890 -16.815 -2.752 1.00 73.38 182 LYS A C 1
ATOM 1494 O O . LYS A 1 182 ? 10.221 -17.382 -1.892 1.00 73.38 182 LYS A O 1
ATOM 1499 N N . ASN A 1 183 ? 12.013 -16.162 -2.451 1.00 73.06 183 ASN A N 1
ATOM 1500 C CA . ASN A 1 183 ? 12.473 -16.012 -1.072 1.00 73.06 183 ASN A CA 1
ATOM 1501 C C . ASN A 1 183 ? 11.545 -15.104 -0.247 1.00 73.06 183 ASN A C 1
ATOM 1503 O O . ASN A 1 183 ? 11.405 -15.329 0.951 1.00 73.06 183 ASN A O 1
ATOM 1507 N N . CYS A 1 184 ? 10.911 -14.098 -0.859 1.00 61.12 184 CYS A N 1
ATOM 1508 C CA . CYS A 1 184 ? 9.918 -13.258 -0.186 1.00 61.12 184 CYS A CA 1
ATOM 1509 C C . CYS A 1 184 ? 8.663 -14.051 0.179 1.00 61.12 184 CYS A C 1
ATOM 1511 O O . CYS A 1 184 ? 8.214 -13.921 1.311 1.00 61.12 184 CYS A O 1
ATOM 1513 N N . ASP A 1 185 ? 8.167 -14.921 -0.704 1.00 69.06 185 ASP A N 1
ATOM 1514 C CA . ASP A 1 185 ? 7.029 -15.804 -0.398 1.00 69.06 185 ASP A CA 1
ATOM 1515 C C . ASP A 1 185 ? 7.339 -16.686 0.826 1.00 69.06 185 ASP A C 1
ATOM 1517 O O . ASP A 1 185 ? 6.544 -16.805 1.755 1.00 69.06 185 ASP A O 1
ATOM 1521 N N . THR A 1 186 ? 8.569 -17.208 0.894 1.00 72.69 186 THR A N 1
ATOM 1522 C CA . THR A 1 186 ? 9.048 -17.988 2.050 1.00 72.69 186 THR A CA 1
ATOM 1523 C C . THR A 1 186 ? 9.130 -17.138 3.328 1.00 72.69 186 THR A C 1
ATOM 1525 O O . THR A 1 186 ? 8.894 -17.623 4.433 1.00 72.69 186 THR A O 1
ATOM 1528 N N . ILE A 1 187 ? 9.483 -15.854 3.215 1.00 67.94 187 ILE A N 1
ATOM 1529 C CA . ILE A 1 187 ? 9.489 -14.925 4.355 1.00 67.94 187 ILE A CA 1
ATOM 1530 C C . ILE A 1 187 ? 8.054 -14.596 4.789 1.00 67.94 187 ILE A C 1
ATOM 1532 O O . ILE A 1 187 ? 7.812 -14.499 5.988 1.00 67.94 187 ILE A O 1
ATOM 1536 N N . GLU A 1 188 ? 7.103 -14.458 3.862 1.00 60.72 188 GLU A N 1
ATOM 1537 C CA . GLU A 1 188 ? 5.684 -14.269 4.188 1.00 60.72 188 GLU A CA 1
ATOM 1538 C C . GLU A 1 188 ? 5.122 -15.480 4.954 1.00 60.72 188 GLU A C 1
ATOM 1540 O O . GLU A 1 188 ? 4.478 -15.295 5.989 1.00 60.72 188 GLU A O 1
ATOM 1545 N N . GLU A 1 189 ? 5.454 -16.708 4.542 1.00 70.38 189 GLU A N 1
ATOM 1546 C CA . GLU A 1 189 ? 5.131 -17.932 5.294 1.00 70.38 189 GLU A CA 1
ATOM 1547 C C . GLU A 1 189 ? 5.739 -17.912 6.705 1.00 70.38 189 GLU A C 1
ATOM 1549 O O . GLU A 1 189 ? 5.042 -18.145 7.696 1.00 70.38 189 GLU A O 1
ATOM 1554 N N . ARG A 1 190 ? 7.013 -17.523 6.829 1.00 62.62 190 ARG A N 1
ATOM 1555 C CA . ARG A 1 190 ? 7.674 -17.372 8.135 1.00 62.62 190 ARG A CA 1
ATOM 1556 C C . ARG A 1 190 ? 7.052 -16.285 9.007 1.00 62.62 190 ARG A C 1
ATOM 1558 O O . ARG A 1 190 ? 7.046 -16.424 10.224 1.00 62.62 190 ARG A O 1
ATOM 1565 N N . ILE A 1 191 ? 6.520 -15.208 8.431 1.00 59.88 191 ILE A N 1
ATOM 1566 C CA . ILE A 1 191 ? 5.803 -14.173 9.191 1.00 59.88 191 ILE A CA 1
ATOM 1567 C C . ILE A 1 191 ? 4.501 -14.742 9.752 1.00 59.88 191 ILE A C 1
ATOM 1569 O O . ILE A 1 191 ? 4.170 -14.468 10.906 1.00 59.88 191 ILE A O 1
ATOM 1573 N N . ILE A 1 192 ? 3.776 -15.554 8.977 1.00 63.78 192 ILE A N 1
ATOM 1574 C CA . ILE A 1 192 ? 2.575 -16.247 9.462 1.00 63.78 192 ILE A CA 1
ATOM 1575 C C . ILE A 1 192 ? 2.937 -17.151 10.649 1.00 63.78 192 ILE A C 1
ATOM 1577 O O . ILE A 1 192 ? 2.239 -17.123 11.667 1.00 63.78 192 ILE A O 1
ATOM 1581 N N . GLU A 1 193 ? 4.049 -17.884 10.563 1.00 65.44 193 GLU A N 1
ATOM 1582 C CA . GLU A 1 193 ? 4.568 -18.719 11.653 1.00 65.44 193 GLU A CA 1
ATOM 1583 C C . GLU A 1 193 ? 5.010 -17.898 12.871 1.00 65.44 193 GLU A C 1
ATOM 1585 O O . GLU A 1 193 ? 4.569 -18.179 13.981 1.00 65.44 193 GLU A O 1
ATOM 1590 N N . GLU A 1 194 ? 5.804 -16.839 12.704 1.00 56.97 194 GLU A N 1
ATOM 1591 C CA . GLU A 1 194 ? 6.271 -15.992 13.811 1.00 56.97 194 GLU A CA 1
ATOM 1592 C C . GLU A 1 194 ? 5.103 -15.292 14.523 1.00 56.97 194 GLU A C 1
ATOM 1594 O O . GLU A 1 194 ? 5.055 -15.228 15.757 1.00 56.97 194 GLU A O 1
ATOM 1599 N N . VAL A 1 195 ? 4.113 -14.808 13.766 1.00 52.84 195 VAL A N 1
ATOM 1600 C CA . VAL A 1 195 ? 2.873 -14.259 14.327 1.00 52.84 195 VAL A CA 1
ATOM 1601 C C . VAL A 1 195 ? 2.092 -15.360 15.055 1.00 52.84 195 VAL A C 1
ATOM 1603 O O . VAL A 1 195 ? 1.576 -15.117 16.151 1.00 52.84 195 VAL A O 1
ATOM 1606 N N . ALA A 1 196 ? 2.018 -16.580 14.515 1.00 56.22 196 ALA A N 1
ATOM 1607 C CA . ALA A 1 196 ? 1.379 -17.722 15.172 1.00 56.22 196 ALA A CA 1
ATOM 1608 C C . ALA A 1 196 ? 2.102 -18.148 16.467 1.00 56.22 196 ALA A C 1
ATOM 1610 O O . ALA A 1 196 ? 1.452 -18.333 17.497 1.00 56.22 196 ALA A O 1
ATOM 1611 N N . GLU A 1 197 ? 3.429 -18.214 16.483 1.00 51.41 197 GLU A N 1
ATOM 1612 C CA . GLU A 1 197 ? 4.230 -18.566 17.658 1.00 51.41 197 GLU A CA 1
ATOM 1613 C C . GLU A 1 197 ? 4.132 -17.514 18.769 1.00 51.41 197 GLU A C 1
ATOM 1615 O O . GLU A 1 197 ? 4.000 -17.850 19.954 1.00 51.41 197 GLU A O 1
ATOM 1620 N N . GLN A 1 198 ? 4.106 -16.226 18.411 1.00 49.22 198 GLN A N 1
ATOM 1621 C CA . GLN A 1 198 ? 3.830 -15.154 19.370 1.00 49.22 198 GLN A CA 1
ATOM 1622 C C . GLN A 1 198 ? 2.434 -15.290 20.006 1.00 49.22 198 GLN A C 1
ATOM 1624 O O . GLN A 1 198 ? 2.250 -14.954 21.187 1.00 49.22 198 GLN A O 1
ATOM 1629 N N . ASN A 1 199 ? 1.459 -15.847 19.277 1.00 44.31 199 ASN A N 1
ATOM 1630 C CA . ASN A 1 199 ? 0.120 -16.132 19.799 1.00 44.31 199 ASN A CA 1
ATOM 1631 C C . ASN A 1 199 ? 0.091 -17.317 20.779 1.00 44.31 199 ASN A C 1
ATOM 1633 O O . ASN A 1 199 ? -0.706 -17.295 21.716 1.00 44.31 199 ASN A O 1
ATOM 1637 N N . ILE A 1 200 ? 0.977 -18.307 20.633 1.00 45.81 200 ILE A N 1
ATOM 1638 C CA . ILE A 1 200 ? 0.985 -19.526 21.465 1.00 45.81 200 ILE A CA 1
ATOM 1639 C C . ILE A 1 200 ? 1.626 -19.289 22.846 1.00 45.81 200 ILE A C 1
ATOM 1641 O O . ILE A 1 200 ? 1.194 -19.883 23.833 1.00 45.81 200 ILE A O 1
ATOM 1645 N N . ARG A 1 201 ? 2.585 -18.358 22.978 1.00 43.31 201 ARG A N 1
ATOM 1646 C CA . ARG A 1 201 ? 3.376 -18.129 24.218 1.00 43.31 201 ARG A CA 1
ATOM 1647 C C . ARG A 1 201 ? 2.639 -17.497 25.423 1.00 43.31 201 ARG A C 1
ATOM 1649 O O . ARG A 1 201 ? 3.223 -16.757 26.204 1.00 43.31 201 ARG A O 1
ATOM 1656 N N . GLY A 1 202 ? 1.354 -17.774 25.598 1.00 41.59 202 GLY A N 1
ATOM 1657 C CA . GLY A 1 202 ? 0.542 -17.235 26.694 1.00 41.59 202 GLY A CA 1
ATOM 1658 C C . GLY A 1 202 ? -0.809 -17.921 26.861 1.00 41.59 202 GLY A C 1
ATOM 1659 O O . GLY A 1 202 ? -1.686 -17.365 27.510 1.00 41.59 202 GLY A O 1
ATOM 1660 N N . GLY A 1 203 ? -0.990 -19.103 26.270 1.00 40.78 203 GLY A N 1
ATOM 1661 C CA . GLY A 1 203 ? -2.049 -20.016 26.675 1.00 40.78 203 GLY A CA 1
ATOM 1662 C C . GLY A 1 203 ? -1.533 -20.875 27.820 1.00 40.78 203 GLY A C 1
ATOM 1663 O O . GLY A 1 203 ? -1.003 -21.955 27.577 1.00 40.78 203 GLY A O 1
ATOM 1664 N N . GLN A 1 204 ? -1.660 -20.412 29.066 1.00 38.19 204 GLN A N 1
ATOM 1665 C CA . GLN A 1 204 ? -1.694 -21.375 30.162 1.00 38.19 204 GLN A CA 1
ATOM 1666 C C . GLN A 1 204 ? -2.946 -22.223 29.941 1.00 38.19 204 GLN A C 1
ATOM 1668 O O . GLN A 1 204 ? -4.065 -21.733 30.081 1.00 38.19 204 GLN A O 1
ATOM 1673 N N . ALA A 1 205 ? -2.760 -23.487 29.566 1.00 39.28 205 ALA A N 1
ATOM 1674 C CA . ALA A 1 205 ? -3.777 -24.485 29.830 1.00 39.28 205 ALA A CA 1
ATOM 1675 C C . ALA A 1 205 ? -4.038 -24.434 31.340 1.00 39.28 205 ALA A C 1
ATOM 1677 O O . ALA A 1 205 ? -3.105 -24.610 32.129 1.00 39.28 205 ALA A O 1
ATOM 1678 N N . LEU A 1 206 ? -5.275 -24.132 31.749 1.00 38.88 206 LEU A N 1
ATOM 1679 C CA . LEU A 1 206 ? -5.693 -24.414 33.115 1.00 38.88 206 LEU A CA 1
ATOM 1680 C C . LEU A 1 206 ? -5.478 -25.915 33.317 1.00 38.88 206 LEU A C 1
ATOM 1682 O O . LEU A 1 206 ? -6.215 -26.729 32.766 1.00 38.88 206 LEU A O 1
ATOM 1686 N N . GLY A 1 207 ? -4.435 -26.273 34.063 1.00 38.75 207 GLY A N 1
ATOM 1687 C CA . GLY A 1 207 ? -4.306 -27.618 34.598 1.00 38.75 207 GLY A CA 1
ATOM 1688 C C . GLY A 1 207 ? -5.568 -27.934 35.390 1.00 38.75 207 GLY A C 1
ATOM 1689 O O . GLY A 1 207 ? -6.098 -27.047 36.064 1.00 38.75 207 GLY A O 1
ATOM 1690 N N . ASN A 1 208 ? -6.049 -29.172 35.266 1.00 52.09 208 ASN A N 1
ATOM 1691 C CA . ASN A 1 208 ? -7.169 -29.714 36.028 1.00 52.09 208 ASN A CA 1
ATOM 1692 C C . ASN A 1 208 ? -7.000 -29.365 37.514 1.00 52.09 208 ASN A C 1
ATOM 1694 O O . ASN A 1 208 ? -6.283 -30.049 38.240 1.00 52.09 208 ASN A O 1
ATOM 1698 N N . ARG A 1 209 ? -7.636 -28.281 37.966 1.00 47.78 209 ARG A N 1
ATOM 1699 C CA . ARG A 1 209 ? -7.885 -28.062 39.384 1.00 47.78 209 ARG A CA 1
ATOM 1700 C C . ARG A 1 209 ? -9.037 -28.981 39.732 1.00 47.78 209 ARG A C 1
ATOM 1702 O O . ARG A 1 209 ? -10.131 -28.825 39.194 1.00 47.78 209 ARG A O 1
ATOM 1709 N N . GLU A 1 210 ? -8.735 -29.960 40.570 1.00 48.19 210 GLU A N 1
ATOM 1710 C CA . GLU A 1 210 ? -9.706 -30.818 41.231 1.00 48.19 210 GLU A CA 1
ATOM 1711 C C . GLU A 1 210 ? -10.859 -29.954 41.757 1.00 48.19 210 GLU A C 1
ATOM 1713 O O . GLU A 1 210 ? -10.650 -28.947 42.441 1.00 48.19 210 GLU A O 1
ATOM 1718 N N . LEU A 1 211 ? -12.077 -30.303 41.344 1.00 48.38 211 LEU A N 1
ATOM 1719 C CA . LEU A 1 211 ? -13.292 -29.697 41.867 1.00 48.38 211 LEU A CA 1
ATOM 1720 C C . LEU A 1 211 ? -13.371 -30.006 43.374 1.00 48.38 211 LEU A C 1
ATOM 1722 O O . LEU A 1 211 ? -13.115 -31.151 43.749 1.00 48.38 211 LEU A O 1
ATOM 1726 N N . PRO A 1 212 ? -13.732 -29.036 44.232 1.00 44.81 212 PRO A N 1
ATOM 1727 C CA . PRO A 1 212 ? -13.929 -29.287 45.657 1.00 44.81 212 PRO A CA 1
ATOM 1728 C C . PRO A 1 212 ? -15.006 -30.359 45.891 1.00 44.81 212 PRO A C 1
ATOM 1730 O O . PRO A 1 212 ? -16.082 -30.292 45.296 1.00 44.81 212 PRO A O 1
ATOM 1733 N N . GLU A 1 213 ? -14.723 -31.318 46.774 1.00 52.38 213 GLU A N 1
ATOM 1734 C CA . GLU A 1 213 ? -15.585 -32.452 47.161 1.00 52.38 213 GLU A CA 1
ATOM 1735 C C . GLU A 1 213 ? -16.832 -32.068 47.997 1.00 52.38 213 GLU A C 1
ATOM 1737 O O . GLU A 1 213 ? -17.210 -32.787 48.912 1.00 52.38 213 GLU A O 1
ATOM 1742 N N . ASP A 1 214 ? -17.518 -30.963 47.693 1.00 52.75 214 ASP A N 1
ATOM 1743 C CA . ASP A 1 214 ? -18.768 -30.599 48.396 1.00 52.75 214 ASP A CA 1
ATOM 1744 C C . ASP A 1 214 ? -19.943 -30.312 47.451 1.00 52.75 214 ASP A C 1
ATOM 1746 O O . ASP A 1 214 ? -20.732 -29.396 47.654 1.00 52.75 214 ASP A O 1
ATOM 1750 N N . GLN A 1 215 ? -20.053 -31.092 46.373 1.00 51.44 215 GLN A N 1
ATOM 1751 C CA . GLN A 1 215 ? -21.300 -31.226 45.605 1.00 51.44 215 GLN A CA 1
ATOM 1752 C C . GLN A 1 215 ? -21.462 -32.655 45.059 1.00 51.44 215 GLN A C 1
ATOM 1754 O O . GLN A 1 215 ? -21.542 -32.865 43.845 1.00 51.44 215 GLN A O 1
ATOM 1759 N N . ARG A 1 216 ? -21.494 -33.650 45.952 1.00 40.62 216 ARG A N 1
ATOM 1760 C CA . ARG A 1 216 ? -22.021 -34.992 45.659 1.00 40.62 216 ARG A CA 1
ATOM 1761 C C . ARG A 1 216 ? -23.012 -35.426 46.721 1.00 40.62 216 ARG A C 1
ATOM 1763 O O . ARG A 1 216 ? -22.704 -35.218 47.911 1.00 40.62 216 ARG A O 1
#